Protein AF-M3A7Y8-F1 (afdb_monomer)

Solvent-accessible surface area (backbone atoms only — not comparable to full-atom values): 15394 Å² total; per-residue (Å²): 95,64,91,84,37,57,85,49,33,66,55,55,77,62,50,92,45,72,65,38,39,51,39,50,48,54,51,53,46,30,31,68,70,19,54,76,48,67,41,94,47,54,42,76,70,48,68,59,73,44,73,44,39,80,90,48,77,46,65,21,66,73,72,47,38,22,40,26,28,25,23,74,96,65,58,38,33,76,52,41,41,37,28,38,50,66,33,59,64,49,53,53,46,61,70,47,37,71,85,29,73,59,93,52,100,41,67,50,58,26,36,28,55,30,43,31,41,53,27,52,23,54,47,47,52,55,51,52,59,63,41,75,80,42,88,82,58,75,73,65,42,79,42,60,42,36,38,66,88,46,49,31,72,72,43,38,68,56,60,68,42,76,38,86,51,35,36,34,64,41,80,58,90,82,60,52,76,58,40,57,53,50,52,49,47,65,77,36,42,72,59,56,48,50,50,48,51,52,53,50,50,52,64,66,66,56,61,85,88,71,81,67,87,75,64,82,78,66,65,69,76,73,66,72,84,76,87,74,87,78,79,90,76,88,75,90,81,87,85,86,83,87,78,83,89,77,98,70,79,73,81,56,30,76,55,85,86,125

InterPro domains:
  IPR007577 Glycosyltransferase, DXD sugar-binding motif [PF04488] (2-50)
  IPR029044 Nucleotide-diphospho-sugar transferases [SSF53448] (15-100)
  IPR051706 Glycosyltransferase domain-containing protein [PTHR32385] (2-212)

Mean predicted aligned error: 12.29 Å

Radius of gyration: 24.45 Å; Cα contacts (8 Å, |Δi|>4): 327; chains: 1; bounding box: 61×46×68 Å

Nearest PDB structures (foldseek):
  4mix-assembly1_A  TM=7.103E-01  e=3.021E-04  Photorhabdus asymbiotica subsp. asymbiotica ATCC 43949
  7n95-assembly1_A  TM=6.526E-01  e=6.424E-02  Clostridioides difficile
  7ml7-assembly1_A  TM=4.996E-01  e=3.157E-02  Clostridioides difficile
  7so7-assembly2_B  TM=4.985E-01  e=2.775E-02  Clostridioides difficile
  4dmw-assembly1_A  TM=5.206E-01  e=4.361E-02  Clostridioides difficile

pLDDT: mean 80.29, std 22.68, range [26.89, 98.62]

Foldseek 3Di:
DCPPQVVCVVLLVPDPDPLLNVLLVVLVCCQAAFAKAAAPQKDFPDDQQCADDVQQVAGGNLRAQKEFAAAPPGFTADRIIGHDHNQPLSVQLSVCLVVLCDDDPQQVVSSLRRRGRVSSRVSVVVVVVVQVVDDDDRNNDYFYDAAAVRHRPLVYDAAQDDHPTIGGPRDPPRDDPSNVVVVVCVVCVVVVVVVVVVVVCVVVVPDPPDPDPDPPVPPVVPPPDPDDDDDDDDDDDDDDDDDDDDDDDDHGHGDPDD

Organism: Pseudocercospora fijiensis (strain CIRAD86) (NCBI:txid383855)

Structure (mmCIF, N/CA/C/O backbone):
data_AF-M3A7Y8-F1
#
_entry.id   AF-M3A7Y8-F1
#
loop_
_atom_site.group_PDB
_atom_site.id
_atom_site.type_symbol
_atom_site.label_atom_id
_atom_site.label_alt_id
_atom_site.label_comp_id
_atom_site.label_asym_id
_atom_site.label_entity_id
_atom_site.label_seq_id
_atom_site.pdbx_PDB_ins_code
_atom_site.Cartn_x
_atom_site.Cartn_y
_atom_site.Cartn_z
_atom_site.occupancy
_atom_site.B_iso_or_equiv
_atom_site.auth_seq_id
_atom_site.auth_comp_id
_atom_site.auth_asym_id
_atom_site.auth_atom_id
_atom_site.pdbx_PDB_model_num
ATOM 1 N N . MET A 1 1 ? -14.612 -5.641 -8.905 1.00 92.94 1 MET A N 1
ATOM 2 C CA . MET A 1 1 ? -14.059 -4.410 -9.515 1.00 92.94 1 MET A CA 1
ATOM 3 C C . MET A 1 1 ? -15.119 -3.651 -10.311 1.00 92.94 1 MET A C 1
ATOM 5 O O . MET A 1 1 ? -15.619 -2.675 -9.781 1.00 92.94 1 MET A O 1
ATOM 9 N N . LYS A 1 2 ? -15.548 -4.128 -11.493 1.00 95.25 2 LYS A N 1
ATOM 10 C CA . LYS A 1 2 ? -16.503 -3.436 -12.389 1.00 95.25 2 LYS A CA 1
ATOM 11 C C . LYS A 1 2 ? -17.762 -2.868 -11.708 1.00 95.25 2 LYS A C 1
ATOM 13 O O . LYS A 1 2 ? -18.090 -1.714 -11.939 1.00 95.25 2 LYS A O 1
ATOM 18 N N . SER A 1 3 ? -18.433 -3.646 -10.855 1.00 96.38 3 SER A N 1
ATOM 19 C CA . SER A 1 3 ? -19.702 -3.231 -10.228 1.00 96.38 3 SER A CA 1
ATOM 20 C C . SER A 1 3 ? -19.545 -2.298 -9.021 1.00 96.38 3 SER A C 1
ATOM 22 O O . SER A 1 3 ? -20.429 -1.495 -8.761 1.00 96.38 3 SER A O 1
ATOM 24 N N . HIS A 1 4 ? -18.440 -2.407 -8.274 1.00 96.31 4 HIS A N 1
ATOM 25 C CA . HIS A 1 4 ? -18.241 -1.663 -7.018 1.00 96.31 4 HIS A CA 1
ATOM 26 C C . HIS A 1 4 ? -17.288 -0.469 -7.157 1.00 96.31 4 HIS A C 1
ATOM 28 O O . HIS A 1 4 ? -17.337 0.443 -6.342 1.00 96.31 4 HIS A O 1
ATOM 34 N N . TYR A 1 5 ? -16.430 -0.474 -8.180 1.00 97.44 5 TYR A N 1
ATOM 35 C CA . TYR A 1 5 ? -15.425 0.558 -8.442 1.00 97.44 5 TYR A CA 1
ATOM 36 C C . TYR A 1 5 ? -15.345 0.861 -9.950 1.00 97.44 5 TYR A C 1
ATOM 38 O O . TYR A 1 5 ? -14.306 0.625 -10.575 1.00 97.44 5 TYR A O 1
ATOM 46 N N . PRO A 1 6 ? -16.443 1.331 -10.573 1.00 97.06 6 PRO A N 1
ATOM 47 C CA . PRO A 1 6 ? -16.513 1.529 -12.020 1.00 97.06 6 PRO A CA 1
ATOM 48 C C . PRO A 1 6 ? -15.496 2.553 -12.541 1.00 97.06 6 PRO A C 1
ATOM 50 O O . PRO A 1 6 ? -14.974 2.358 -13.630 1.00 97.06 6 PRO A O 1
ATOM 53 N N . GLU A 1 7 ? -15.150 3.579 -11.759 1.00 95.75 7 GLU A N 1
ATOM 54 C CA . GLU A 1 7 ? -14.137 4.579 -12.141 1.00 95.75 7 GLU A CA 1
ATOM 55 C C . GLU A 1 7 ? -12.705 4.018 -12.152 1.00 95.75 7 GLU A C 1
ATOM 57 O O . GLU A 1 7 ? -11.855 4.492 -12.893 1.00 95.75 7 GLU A O 1
ATOM 62 N N . ILE A 1 8 ? -12.434 2.971 -11.367 1.00 97.00 8 ILE A N 1
ATOM 63 C CA . ILE A 1 8 ? -11.109 2.332 -11.275 1.00 97.00 8 ILE A CA 1
ATOM 64 C C . ILE A 1 8 ? -10.992 1.181 -12.278 1.00 97.00 8 ILE A C 1
ATOM 66 O O . ILE A 1 8 ? -9.897 0.822 -12.704 1.00 97.00 8 ILE A O 1
ATOM 70 N N . TYR A 1 9 ? -12.119 0.580 -12.670 1.00 97.69 9 TYR A N 1
ATOM 71 C CA . TYR A 1 9 ? -12.144 -0.608 -13.519 1.00 97.69 9 TYR A CA 1
ATOM 72 C C . TYR A 1 9 ? -11.395 -0.452 -14.859 1.00 97.69 9 TYR A C 1
ATOM 74 O O . TYR A 1 9 ? -10.649 -1.377 -15.186 1.00 97.69 9 TYR A O 1
ATOM 82 N N . PRO A 1 10 ? -11.513 0.668 -15.607 1.00 97.25 10 PRO A N 1
ATOM 83 C CA . PRO A 1 10 ? -10.725 0.884 -16.817 1.00 97.25 10 PRO A CA 1
ATOM 84 C C . PRO A 1 10 ? -9.219 0.830 -16.553 1.00 97.25 10 PRO A C 1
ATOM 86 O O . PRO A 1 10 ? -8.516 0.140 -17.278 1.00 97.25 10 PRO A O 1
ATOM 89 N N . HIS A 1 11 ? -8.732 1.461 -15.486 1.00 96.56 11 HIS A N 1
ATOM 90 C CA . HIS A 1 11 ? -7.315 1.410 -15.107 1.00 96.56 11 HIS A CA 1
ATOM 91 C C . HIS A 1 11 ? -6.897 -0.016 -14.731 1.00 96.56 11 HIS A C 1
ATOM 93 O O . HIS A 1 11 ? -5.918 -0.553 -15.243 1.00 96.56 11 HIS A O 1
ATOM 99 N N . TYR A 1 12 ? -7.713 -0.688 -13.911 1.00 96.81 12 TYR A N 1
ATOM 100 C CA . TYR A 1 12 ? -7.443 -2.045 -13.440 1.00 96.81 12 TYR A CA 1
ATOM 101 C C . TYR A 1 12 ? -7.152 -3.040 -14.574 1.00 96.81 12 TYR A C 1
ATOM 103 O O . TYR A 1 12 ? -6.211 -3.829 -14.479 1.00 96.81 12 TYR A O 1
ATOM 111 N N . ILE A 1 13 ? -7.955 -3.021 -15.641 1.00 97.19 13 ILE A N 1
ATOM 112 C CA . ILE A 1 13 ? -7.791 -3.958 -16.761 1.00 97.19 13 ILE A CA 1
ATOM 113 C C . ILE A 1 13 ? -6.649 -3.571 -17.713 1.00 97.19 13 ILE A C 1
ATOM 115 O O . ILE A 1 13 ? -6.169 -4.446 -18.429 1.00 97.19 13 ILE A O 1
ATOM 119 N N . HIS A 1 14 ? -6.204 -2.309 -17.706 1.00 96.44 14 HIS A N 1
ATOM 120 C CA . HIS A 1 14 ? -5.158 -1.804 -18.603 1.00 96.44 14 HIS A CA 1
ATOM 121 C C . HIS A 1 14 ? -3.772 -1.684 -17.958 1.00 96.44 14 HIS A C 1
ATOM 123 O O . HIS A 1 14 ? -2.807 -1.488 -18.692 1.00 96.44 14 HIS A O 1
ATOM 129 N N . TYR A 1 15 ? -3.633 -1.849 -16.635 1.00 96.06 15 TYR A N 1
ATOM 130 C CA . TYR A 1 15 ? -2.311 -1.884 -15.996 1.00 96.06 15 TYR A CA 1
ATOM 131 C C . TYR A 1 15 ? -1.366 -2.867 -16.702 1.00 96.06 15 TYR A C 1
ATOM 133 O O . TYR A 1 15 ? -1.725 -4.020 -16.957 1.00 96.06 15 TYR A O 1
ATOM 141 N N . GLY A 1 16 ? -0.136 -2.441 -16.990 1.00 93.31 16 GLY A N 1
ATOM 142 C CA . GLY A 1 16 ? 0.833 -3.268 -17.714 1.00 93.31 16 GLY A CA 1
ATOM 143 C C . GLY A 1 16 ? 1.292 -4.493 -16.919 1.00 93.31 16 GLY A C 1
ATOM 144 O O . GLY A 1 16 ? 1.594 -5.538 -17.494 1.00 93.31 16 GLY A O 1
ATOM 145 N N . GLN A 1 17 ? 1.295 -4.402 -15.585 1.00 95.25 17 GLN A N 1
ATOM 146 C CA . GLN A 1 17 ? 1.904 -5.399 -14.708 1.00 95.25 17 GLN A CA 1
ATOM 147 C C . GLN A 1 17 ? 0.870 -6.128 -13.837 1.00 95.25 17 GLN A C 1
ATOM 149 O O . GLN A 1 17 ? -0.044 -5.533 -13.264 1.00 95.25 17 GLN A O 1
ATOM 154 N N . ASN A 1 18 ? 1.055 -7.442 -13.654 1.00 95.88 18 ASN A N 1
ATOM 155 C CA . ASN A 1 18 ? 0.214 -8.245 -12.753 1.00 95.88 18 ASN A CA 1
ATOM 156 C C . ASN A 1 18 ? 0.262 -7.739 -11.303 1.00 95.88 18 ASN A C 1
ATOM 158 O O . ASN A 1 18 ? -0.760 -7.752 -10.618 1.00 95.88 18 ASN A O 1
ATOM 162 N N . ILE A 1 19 ? 1.424 -7.261 -10.847 1.00 95.56 19 ILE A N 1
ATOM 163 C CA . ILE A 1 19 ? 1.581 -6.725 -9.492 1.00 95.56 19 ILE A CA 1
ATOM 164 C C . ILE A 1 19 ? 0.738 -5.461 -9.272 1.00 95.56 19 ILE A C 1
ATOM 166 O O . ILE A 1 19 ? 0.133 -5.320 -8.212 1.00 95.56 19 ILE A O 1
ATOM 170 N N . GLN A 1 20 ? 0.579 -4.606 -10.290 1.00 97.19 20 GLN A N 1
ATOM 171 C CA . GLN A 1 20 ? -0.286 -3.427 -10.196 1.00 97.19 20 GLN A CA 1
ATOM 172 C C . GLN A 1 20 ? -1.747 -3.836 -9.978 1.00 97.19 20 GLN A C 1
ATOM 174 O O . GLN A 1 20 ? -2.418 -3.336 -9.072 1.00 97.19 20 GLN A O 1
ATOM 179 N N . ARG A 1 21 ? -2.226 -4.832 -10.736 1.00 97.56 21 ARG A N 1
ATOM 180 C CA . ARG A 1 21 ? -3.554 -5.426 -10.518 1.00 97.56 21 ARG A CA 1
ATOM 181 C C . ARG A 1 21 ? -3.688 -6.042 -9.127 1.00 97.56 21 ARG A C 1
ATOM 183 O O . ARG A 1 21 ? -4.709 -5.837 -8.476 1.00 97.56 21 ARG A O 1
ATOM 190 N N . ALA A 1 22 ? -2.682 -6.770 -8.647 1.00 97.19 22 ALA A N 1
ATOM 191 C CA . ALA A 1 22 ? -2.712 -7.369 -7.312 1.00 97.19 22 ALA A CA 1
ATOM 192 C C . ALA A 1 22 ? -2.793 -6.305 -6.199 1.00 97.19 22 ALA A C 1
ATOM 194 O O . ALA A 1 22 ? -3.580 -6.459 -5.263 1.00 97.19 22 ALA A O 1
ATOM 195 N N . ASN A 1 23 ? -2.052 -5.200 -6.332 1.00 97.81 23 ASN A N 1
ATOM 196 C CA . ASN A 1 23 ? -2.113 -4.051 -5.425 1.00 97.81 23 ASN A CA 1
ATOM 197 C C . ASN A 1 23 ? -3.502 -3.395 -5.416 1.00 97.81 23 ASN A C 1
ATOM 199 O O . ASN A 1 23 ? -4.089 -3.158 -4.364 1.00 97.81 23 ASN A O 1
ATOM 203 N N . VAL A 1 24 ? -4.089 -3.140 -6.584 1.00 98.12 24 VAL A N 1
ATOM 204 C CA . VAL A 1 24 ? -5.427 -2.531 -6.639 1.00 98.12 24 VAL A CA 1
ATOM 205 C C . VAL A 1 24 ? -6.498 -3.478 -6.099 1.00 98.12 24 VAL A C 1
ATOM 207 O O . VAL A 1 24 ? -7.412 -3.046 -5.393 1.00 98.12 24 VAL A O 1
ATOM 210 N N . LEU A 1 25 ? -6.375 -4.779 -6.374 1.00 97.94 25 LEU A N 1
ATOM 211 C CA . LEU A 1 25 ? -7.314 -5.778 -5.881 1.00 97.94 25 LEU A CA 1
ATOM 212 C C . LEU A 1 25 ? -7.301 -5.864 -4.349 1.00 97.94 25 LEU A C 1
ATOM 214 O O . LEU A 1 25 ? -8.378 -5.837 -3.756 1.00 97.94 25 LEU A O 1
ATOM 218 N N . ARG A 1 26 ? -6.125 -5.899 -3.699 1.00 98.06 26 ARG A N 1
ATOM 219 C CA . ARG A 1 26 ? -6.047 -5.935 -2.223 1.00 98.06 26 ARG A CA 1
ATOM 220 C C . ARG A 1 26 ? -6.699 -4.705 -1.587 1.00 98.06 26 ARG A C 1
ATOM 222 O O . ARG A 1 26 ? -7.470 -4.852 -0.642 1.00 98.06 26 ARG A O 1
ATOM 229 N N . TYR A 1 27 ? -6.484 -3.509 -2.141 1.00 98.56 27 TYR A N 1
ATOM 230 C CA . TYR A 1 27 ? -7.099 -2.283 -1.619 1.00 98.56 27 TYR A CA 1
ATOM 231 C C . TYR A 1 27 ? -8.618 -2.296 -1.790 1.00 98.56 27 TYR A C 1
ATOM 233 O O . TYR A 1 27 ? -9.350 -1.956 -0.864 1.00 98.56 27 TYR A O 1
ATOM 241 N N . ALA A 1 28 ? -9.101 -2.725 -2.959 1.00 98.44 28 ALA A N 1
ATOM 242 C CA . ALA A 1 28 ? -10.525 -2.796 -3.259 1.00 98.44 28 ALA A CA 1
ATOM 243 C C . ALA A 1 28 ? -11.258 -3.836 -2.397 1.00 98.44 28 ALA A C 1
ATOM 245 O O . ALA A 1 28 ? -12.379 -3.572 -1.955 1.00 98.44 28 ALA A O 1
ATOM 246 N N . LEU A 1 29 ? -10.633 -4.994 -2.148 1.00 98.31 29 LEU A N 1
ATOM 247 C CA . LEU A 1 29 ? -11.175 -6.041 -1.280 1.00 98.31 29 LEU A CA 1
ATOM 248 C C . LEU A 1 29 ? -11.245 -5.571 0.173 1.00 98.31 29 LEU A C 1
ATOM 250 O O . LEU A 1 29 ? -12.317 -5.640 0.766 1.00 98.31 29 LEU A O 1
ATOM 254 N N . LEU A 1 30 ? -10.158 -5.013 0.713 1.00 98.56 30 LEU A N 1
ATOM 255 C CA . LEU A 1 30 ? -10.143 -4.474 2.076 1.00 98.56 30 LEU A CA 1
ATOM 256 C C . LEU A 1 30 ? -11.107 -3.301 2.251 1.00 98.56 30 LEU A C 1
ATOM 258 O O . LEU A 1 30 ? -11.770 -3.194 3.275 1.00 98.56 30 LEU A O 1
ATOM 262 N N . HIS A 1 31 ? -11.230 -2.421 1.257 1.00 98.62 31 HIS A N 1
ATOM 263 C CA . HIS A 1 31 ? -12.193 -1.328 1.335 1.00 98.62 31 HIS A CA 1
ATOM 264 C C . HIS A 1 31 ? -13.636 -1.843 1.323 1.00 98.62 31 HIS A C 1
ATOM 266 O O . HIS A 1 31 ? -14.481 -1.272 2.005 1.00 98.62 31 HIS A O 1
ATOM 272 N N . HIS A 1 32 ? -13.933 -2.899 0.560 1.00 98.31 32 HIS A N 1
ATOM 273 C CA . HIS A 1 32 ? -15.297 -3.413 0.440 1.00 98.31 32 HIS A CA 1
ATOM 274 C C . HIS A 1 32 ? -15.698 -4.309 1.617 1.00 98.31 32 HIS A C 1
ATOM 276 O O . HIS A 1 32 ? -16.767 -4.127 2.188 1.00 98.31 32 HIS A O 1
ATOM 282 N N . PHE A 1 33 ? -14.844 -5.263 1.983 1.00 98.31 33 PHE A N 1
ATOM 283 C CA . PHE A 1 33 ? -15.148 -6.291 2.981 1.00 98.31 33 PHE A CA 1
ATOM 284 C C . PHE A 1 33 ? -14.509 -6.019 4.349 1.00 98.31 33 PHE A C 1
ATOM 286 O O . PHE A 1 33 ? -14.968 -6.549 5.358 1.00 98.31 33 PHE A O 1
ATOM 293 N N . GLY A 1 34 ? -13.466 -5.189 4.408 1.00 98.19 34 GLY A N 1
ATOM 294 C CA . GLY A 1 34 ? -12.582 -5.117 5.568 1.00 98.19 34 GLY A CA 1
ATOM 295 C C . GLY A 1 34 ? -11.757 -6.392 5.740 1.00 98.19 34 GLY A C 1
ATOM 296 O O . GLY A 1 34 ? -11.555 -7.158 4.797 1.00 98.19 34 GLY A O 1
ATOM 297 N N . GLY A 1 35 ? -11.282 -6.616 6.961 1.00 97.69 35 GLY A N 1
ATOM 298 C CA . GLY A 1 35 ? -10.520 -7.799 7.341 1.00 97.69 35 GLY A CA 1
ATOM 299 C C . GLY A 1 35 ? -9.012 -7.584 7.258 1.00 97.69 35 GLY A C 1
ATOM 300 O O . GLY A 1 35 ? -8.508 -6.497 7.553 1.00 97.69 35 GLY A O 1
ATOM 301 N N . VAL A 1 36 ? -8.299 -8.652 6.905 1.00 97.62 36 VAL A N 1
ATOM 302 C CA . VAL A 1 36 ? -6.835 -8.710 6.898 1.00 97.62 36 VAL A CA 1
ATOM 303 C C . VAL A 1 36 ? -6.342 -9.180 5.536 1.00 97.62 36 VAL A C 1
ATOM 305 O O . VAL A 1 36 ? -6.834 -10.164 4.989 1.00 97.62 36 VAL A O 1
ATOM 308 N N . TYR A 1 37 ? -5.340 -8.484 5.017 1.00 98.00 37 TYR A N 1
ATOM 309 C CA . TYR A 1 37 ? -4.554 -8.871 3.858 1.00 98.00 37 TYR A CA 1
ATOM 310 C C . TYR A 1 37 ? -3.114 -9.152 4.284 1.00 98.00 37 TYR A C 1
ATOM 312 O O . TYR A 1 37 ? -2.532 -8.363 5.034 1.00 98.00 37 TYR A O 1
ATOM 320 N N . LEU A 1 38 ? -2.542 -10.233 3.754 1.00 95.94 38 LEU A N 1
ATOM 321 C CA . LEU A 1 38 ? -1.131 -10.583 3.877 1.00 95.94 38 LEU A CA 1
ATOM 322 C C . LEU A 1 38 ? -0.603 -11.015 2.502 1.00 95.94 38 LEU A C 1
ATOM 324 O O . LEU A 1 38 ? -1.274 -11.776 1.800 1.00 95.94 38 LEU A O 1
ATOM 328 N N . ASP A 1 39 ? 0.589 -10.552 2.129 1.00 95.50 39 ASP A N 1
ATOM 329 C CA . ASP A 1 39 ? 1.338 -11.124 1.009 1.00 95.50 39 ASP A CA 1
ATOM 330 C C . ASP A 1 39 ? 1.675 -12.601 1.294 1.00 95.50 39 ASP A C 1
ATOM 332 O O . ASP A 1 39 ? 1.775 -13.034 2.443 1.00 95.50 39 ASP A O 1
ATOM 336 N N . LEU A 1 40 ? 1.829 -13.399 0.232 1.00 94.69 40 LEU A N 1
ATOM 337 C CA . LEU A 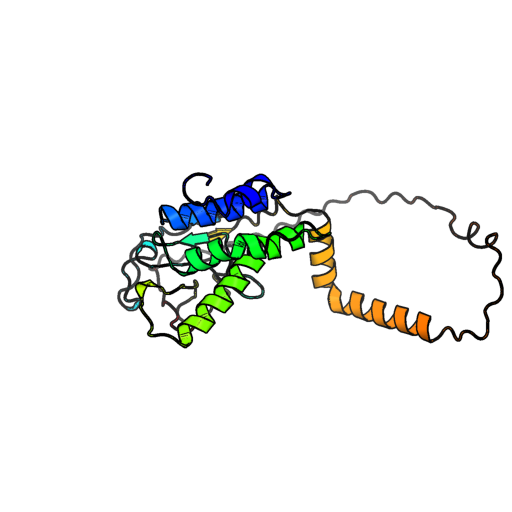1 40 ? 1.972 -14.861 0.328 1.00 94.69 40 LEU A CA 1
ATOM 338 C C . LEU A 1 40 ? 3.259 -15.320 1.025 1.00 94.69 40 LEU A C 1
ATOM 340 O O . LEU A 1 40 ? 3.368 -16.479 1.417 1.00 94.69 40 LEU A O 1
ATOM 344 N N . ASP A 1 41 ? 4.237 -14.433 1.155 1.00 94.19 41 ASP A N 1
ATOM 345 C CA . ASP A 1 41 ? 5.491 -14.671 1.854 1.00 94.19 41 ASP A CA 1
ATOM 346 C C . ASP A 1 41 ? 5.501 -14.076 3.270 1.00 94.19 41 ASP A C 1
ATOM 348 O O . ASP A 1 41 ? 6.550 -14.063 3.917 1.00 94.19 41 ASP A O 1
ATOM 352 N N . ILE A 1 42 ? 4.352 -13.615 3.776 1.00 95.25 42 ILE A N 1
ATOM 353 C CA . ILE A 1 42 ? 4.184 -13.233 5.176 1.00 95.25 42 ILE A CA 1
ATOM 354 C C . ILE A 1 42 ? 3.568 -14.387 5.957 1.00 95.25 42 ILE A C 1
ATOM 356 O O . ILE A 1 42 ? 2.475 -14.866 5.661 1.00 95.25 42 ILE A O 1
ATOM 360 N N . THR A 1 43 ? 4.245 -14.781 7.030 1.00 95.25 43 THR A N 1
ATOM 361 C CA . THR A 1 43 ? 3.748 -15.747 8.007 1.00 95.25 43 THR A CA 1
ATOM 362 C C . THR A 1 43 ? 3.449 -15.057 9.330 1.00 95.25 43 THR A C 1
ATOM 364 O O . THR A 1 43 ? 4.273 -14.320 9.871 1.00 95.25 43 THR A O 1
ATOM 367 N N . CYS A 1 44 ? 2.261 -15.298 9.882 1.00 94.94 44 CYS A N 1
ATOM 368 C CA . CYS A 1 44 ? 1.927 -14.875 11.239 1.00 94.94 44 CYS A CA 1
ATOM 369 C C . CYS A 1 44 ? 2.648 -15.776 12.243 1.00 94.94 44 CYS A C 1
ATOM 371 O O . CYS A 1 44 ? 2.432 -16.984 12.267 1.00 94.94 44 CYS A O 1
ATOM 373 N N . ARG A 1 45 ? 3.486 -15.178 13.091 1.00 94.25 45 ARG A N 1
ATOM 374 C CA . ARG A 1 45 ? 4.133 -15.871 14.219 1.00 94.25 45 ARG A CA 1
ATOM 375 C C . ARG A 1 45 ? 3.296 -15.811 15.490 1.00 94.25 45 ARG A C 1
ATOM 377 O O . ARG A 1 45 ? 3.531 -16.565 16.424 1.00 94.25 45 ARG A O 1
ATOM 384 N N . VAL A 1 46 ? 2.335 -14.895 15.508 1.00 91.12 46 VAL A N 1
ATOM 385 C CA . VAL A 1 46 ? 1.403 -14.657 16.601 1.00 91.12 46 VAL A CA 1
ATOM 386 C C . VAL A 1 46 ? 0.007 -14.511 16.005 1.00 91.12 46 VAL A C 1
ATOM 388 O O . VAL A 1 46 ? -0.150 -13.957 14.913 1.00 91.12 46 VAL A O 1
ATOM 391 N N . ALA A 1 47 ? -1.004 -15.013 16.710 1.00 93.25 47 ALA A N 1
ATOM 392 C CA . ALA A 1 47 ? -2.394 -14.854 16.306 1.00 93.25 47 ALA A CA 1
ATOM 393 C C . ALA A 1 47 ? -2.801 -13.369 16.368 1.00 93.25 47 ALA A C 1
ATOM 395 O O . ALA A 1 47 ? -2.540 -12.679 17.351 1.00 93.25 47 ALA A O 1
ATOM 396 N N . LEU A 1 48 ? -3.427 -12.848 15.309 1.00 93.31 48 LEU A N 1
ATOM 397 C CA . LEU A 1 48 ? -3.784 -11.421 15.219 1.00 93.31 48 LEU A CA 1
ATOM 398 C C . LEU A 1 48 ? -4.932 -11.029 16.167 1.00 93.31 48 LEU A C 1
ATOM 400 O O . LEU A 1 48 ? -5.106 -9.857 16.506 1.00 93.31 48 LEU A O 1
ATOM 404 N N . ASP A 1 49 ? -5.723 -12.011 16.578 1.00 93.38 49 ASP A N 1
ATOM 405 C CA . ASP A 1 49 ? -6.794 -11.928 17.565 1.00 93.38 49 ASP A CA 1
ATOM 406 C C . ASP A 1 49 ? -6.331 -12.320 18.979 1.00 93.38 49 ASP A C 1
ATOM 408 O O . ASP A 1 49 ? -7.153 -12.380 19.893 1.00 93.38 49 ASP A O 1
ATOM 412 N N . ALA A 1 50 ? -5.026 -12.535 19.187 1.00 91.00 50 ALA A N 1
ATOM 413 C CA . ALA A 1 50 ? -4.483 -12.707 20.524 1.00 91.00 50 ALA A CA 1
ATOM 414 C C . ALA A 1 50 ? -4.771 -11.457 21.382 1.00 91.00 50 ALA A C 1
ATOM 416 O O . ALA A 1 50 ? -4.663 -10.328 20.878 1.00 91.00 50 ALA A O 1
ATOM 417 N N . PRO A 1 51 ? -5.129 -11.635 22.669 1.00 89.12 51 PRO A N 1
ATOM 418 C CA . PRO A 1 51 ? -5.334 -10.520 23.578 1.00 89.12 51 PRO A CA 1
ATOM 419 C C . PRO A 1 51 ? -4.089 -9.639 23.665 1.00 89.12 51 PRO A C 1
ATOM 421 O O . PRO A 1 51 ? -2.990 -10.115 23.946 1.00 89.12 51 PRO A O 1
ATOM 424 N N . LEU A 1 52 ? -4.283 -8.344 23.448 1.00 84.88 52 LEU A N 1
ATOM 425 C CA . LEU A 1 52 ? -3.299 -7.329 23.781 1.00 84.88 52 LEU A CA 1
ATOM 426 C C . LEU A 1 52 ? -3.403 -6.979 25.265 1.00 84.88 52 LEU A C 1
ATOM 428 O O . LEU A 1 52 ? -4.416 -7.210 25.932 1.00 84.88 52 LEU A O 1
ATOM 432 N N . GLU A 1 53 ? -2.349 -6.368 25.783 1.00 81.25 53 GLU A N 1
ATOM 433 C CA . GLU A 1 53 ? -2.332 -5.877 27.152 1.00 81.25 53 GLU A CA 1
ATOM 434 C C . GLU A 1 53 ? -3.401 -4.813 27.378 1.00 81.25 53 GLU A C 1
ATOM 436 O O . GLU A 1 53 ? -3.679 -3.980 26.507 1.00 81.25 53 GLU A O 1
ATOM 441 N N . LYS A 1 54 ? -3.947 -4.779 28.597 1.00 75.56 54 LYS A N 1
ATOM 442 C CA . LYS A 1 54 ? -5.001 -3.828 28.987 1.00 75.56 54 LYS A CA 1
ATOM 443 C C . LYS A 1 54 ? -4.605 -2.368 28.744 1.00 75.56 54 LYS A C 1
ATOM 445 O O . LYS A 1 54 ? -5.459 -1.543 28.427 1.00 75.56 54 LYS A O 1
ATOM 450 N N . GLU A 1 55 ? -3.319 -2.058 28.851 1.00 76.50 55 GLU A N 1
ATOM 451 C CA . GLU A 1 55 ? -2.758 -0.714 28.694 1.00 76.50 55 GLU A CA 1
ATOM 452 C C . GLU A 1 55 ? -2.825 -0.182 27.254 1.00 76.50 55 GLU A C 1
ATOM 454 O O . GLU A 1 55 ? -2.765 1.029 27.040 1.00 76.50 55 GLU A O 1
ATOM 459 N N . THR A 1 56 ? -3.013 -1.057 26.259 1.00 73.56 56 THR A N 1
ATOM 460 C CA . THR A 1 56 ? -3.177 -0.650 24.853 1.00 73.56 56 THR A CA 1
ATOM 461 C C . THR A 1 56 ? -4.519 0.029 24.574 1.00 73.56 56 THR A C 1
ATOM 463 O O . THR A 1 56 ? -4.661 0.733 23.572 1.00 73.56 56 THR A O 1
ATOM 466 N N . GLY A 1 57 ? -5.521 -0.178 25.439 1.00 80.56 57 GLY A N 1
ATOM 467 C CA . GLY A 1 57 ? -6.882 0.325 25.249 1.00 80.56 57 GLY A CA 1
ATOM 468 C C . GLY A 1 57 ? -7.638 -0.312 24.075 1.00 80.56 57 GLY A C 1
ATOM 469 O O . GLY A 1 57 ? -8.700 0.190 23.702 1.00 80.56 57 GLY A O 1
ATOM 470 N N . VAL A 1 58 ? -7.106 -1.388 23.484 1.00 84.56 58 VAL A N 1
ATOM 471 C CA . VAL A 1 58 ? -7.717 -2.142 22.381 1.00 84.56 58 VAL A CA 1
ATOM 472 C C . VAL A 1 58 ? -7.572 -3.643 22.67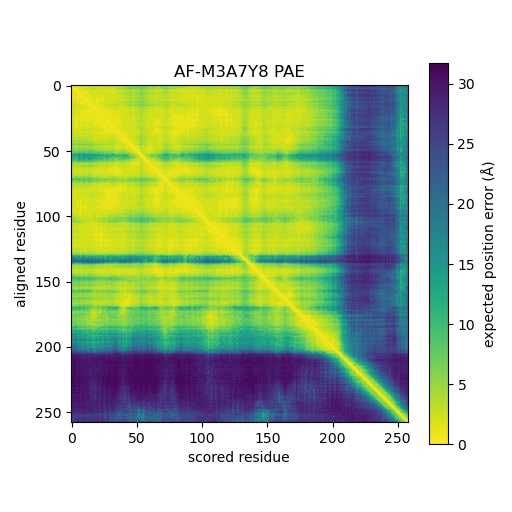6 1.00 84.56 58 VAL A C 1
ATOM 474 O O . VAL A 1 5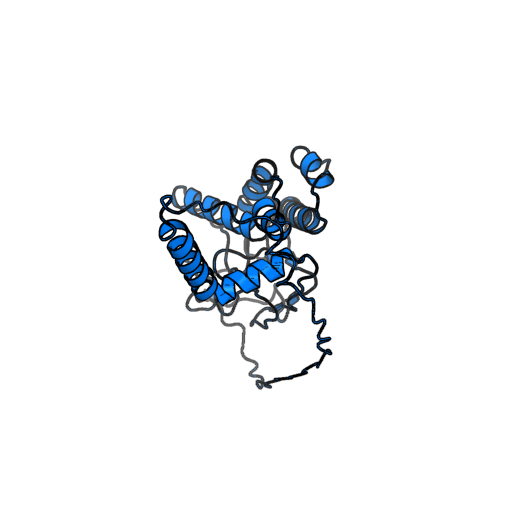8 ? -6.469 -4.069 22.984 1.00 84.56 58 VAL A O 1
ATOM 477 N N . PRO A 1 59 ? -8.633 -4.469 22.582 1.00 87.88 59 PRO A N 1
ATOM 478 C CA . PRO A 1 59 ? -8.558 -5.872 23.007 1.00 87.88 59 PRO A CA 1
ATOM 479 C C . PRO A 1 59 ? -7.591 -6.742 22.196 1.00 87.88 59 PRO A C 1
ATOM 481 O O . PRO A 1 59 ? -6.928 -7.600 22.762 1.00 87.88 59 PRO A O 1
ATOM 484 N N . THR A 1 60 ? -7.533 -6.551 20.877 1.00 92.38 60 THR A N 1
ATOM 485 C CA . THR A 1 60 ? -6.696 -7.327 19.944 1.00 92.38 60 THR A CA 1
ATOM 486 C C . THR A 1 60 ? -6.293 -6.440 18.761 1.00 92.38 60 THR A C 1
ATOM 488 O O . THR A 1 60 ? -6.913 -5.393 18.535 1.00 92.38 60 THR A O 1
ATOM 491 N N . LEU A 1 61 ? -5.326 -6.862 17.935 1.00 92.94 61 LEU A N 1
ATOM 492 C CA . LEU A 1 61 ? -4.990 -6.118 16.709 1.00 92.94 61 LEU A CA 1
ATOM 493 C C . LEU A 1 61 ? -6.190 -6.039 15.752 1.00 92.94 61 LEU A C 1
ATOM 495 O O . LEU A 1 61 ? -6.399 -5.008 15.115 1.00 92.94 61 LEU A O 1
ATOM 499 N N . THR A 1 62 ? -7.024 -7.082 15.706 1.00 94.62 62 THR A N 1
ATOM 500 C CA . THR A 1 62 ? -8.233 -7.138 14.865 1.00 94.62 62 THR A CA 1
ATOM 501 C C . THR A 1 62 ? -9.328 -6.141 15.237 1.00 94.62 62 THR A C 1
ATOM 503 O O . THR A 1 62 ? -10.198 -5.864 14.414 1.00 94.62 62 THR A O 1
ATOM 506 N N . HIS A 1 63 ? -9.267 -5.527 16.422 1.00 93.88 63 HIS A N 1
ATOM 507 C CA . HIS A 1 63 ? -10.203 -4.468 16.810 1.00 93.88 63 HIS A CA 1
ATOM 508 C C . HIS A 1 63 ? -9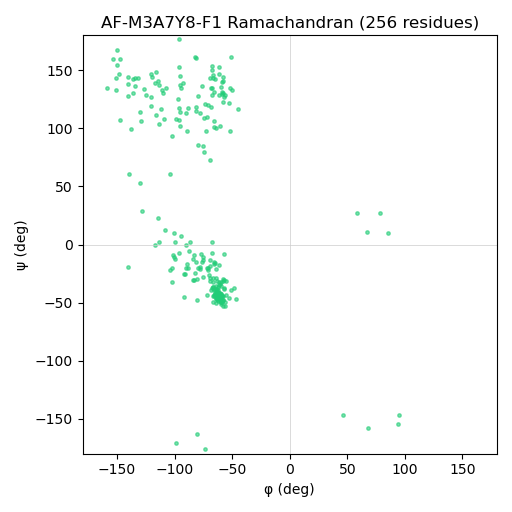.805 -3.076 16.300 1.00 93.88 63 HIS A C 1
ATOM 510 O O . HIS A 1 63 ? -10.632 -2.152 16.349 1.00 93.88 63 HIS A O 1
ATOM 516 N N . LEU A 1 64 ? -8.576 -2.908 15.800 1.00 95.06 64 LEU A N 1
ATOM 517 C CA . LEU A 1 64 ? -8.105 -1.636 15.262 1.00 95.06 64 LEU A CA 1
ATOM 518 C C . LEU A 1 64 ? -8.867 -1.252 13.983 1.00 95.06 64 LEU A C 1
ATOM 520 O O . LEU A 1 64 ? -9.246 -2.114 13.192 1.00 95.06 64 LEU A O 1
ATOM 524 N N . PRO A 1 65 ? -9.103 0.051 13.751 1.00 95.81 65 PRO A N 1
ATOM 525 C CA . PRO A 1 65 ? -9.766 0.509 12.534 1.00 95.81 65 PRO A CA 1
ATOM 526 C C . PRO A 1 65 ? -8.925 0.277 11.276 1.00 95.81 65 PRO A C 1
ATOM 528 O O . PRO A 1 65 ? -9.480 -0.039 10.224 1.00 95.81 65 PRO A O 1
ATOM 531 N N . PHE A 1 66 ? -7.607 0.439 11.394 1.00 97.56 66 PHE A N 1
ATOM 532 C CA . PHE A 1 66 ? -6.644 0.194 10.334 1.00 97.56 66 PHE A CA 1
ATOM 533 C C . PHE A 1 66 ? -5.253 -0.032 10.939 1.00 97.56 66 PHE A C 1
ATOM 535 O O . PHE A 1 66 ? -4.852 0.745 11.806 1.00 97.56 66 PHE A O 1
ATOM 542 N N . LEU A 1 67 ? -4.508 -1.040 10.485 1.00 97.06 67 LEU A N 1
ATOM 543 C CA . LEU A 1 67 ? -3.144 -1.332 10.941 1.00 97.06 67 LEU A CA 1
ATOM 544 C C . LEU A 1 67 ? -2.257 -1.766 9.771 1.00 97.06 67 LEU A C 1
ATOM 546 O O . LEU A 1 67 ? -2.675 -2.556 8.930 1.00 97.06 67 LEU A O 1
ATOM 550 N N . THR A 1 68 ? -1.022 -1.271 9.748 1.00 97.12 68 THR A N 1
ATOM 551 C CA . THR A 1 68 ? -0.023 -1.575 8.715 1.00 97.1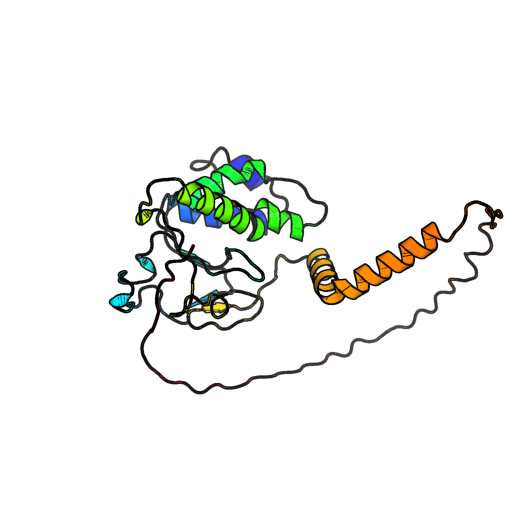2 68 THR A CA 1
ATOM 552 C C . THR A 1 68 ? 1.387 -1.491 9.322 1.00 97.12 68 THR A C 1
ATOM 554 O O . THR A 1 68 ? 1.564 -0.784 10.314 1.00 97.12 68 THR A O 1
ATOM 557 N N . PRO A 1 69 ? 2.418 -2.180 8.809 1.00 95.25 69 PRO A N 1
ATOM 558 C CA . PRO A 1 69 ? 3.785 -1.984 9.274 1.00 95.25 69 PRO A CA 1
ATOM 559 C C . PRO A 1 69 ? 4.420 -0.757 8.615 1.00 95.25 69 PRO A C 1
ATOM 561 O O . PRO A 1 69 ? 3.988 -0.302 7.551 1.00 95.25 69 PRO A O 1
ATOM 564 N N . ALA A 1 70 ? 5.484 -0.240 9.225 1.00 92.88 70 ALA A N 1
ATOM 565 C CA . ALA A 1 70 ? 6.332 0.751 8.578 1.00 92.88 70 ALA A CA 1
ATOM 566 C C . ALA A 1 70 ? 7.095 0.129 7.391 1.00 92.88 70 ALA A C 1
ATOM 568 O O . ALA A 1 70 ? 7.402 -1.068 7.376 1.00 92.88 70 ALA A O 1
ATOM 569 N N . ALA A 1 71 ? 7.397 0.950 6.388 1.00 90.31 71 ALA A N 1
ATOM 570 C CA . ALA A 1 71 ? 8.260 0.587 5.269 1.00 90.31 71 ALA A CA 1
ATOM 571 C C . ALA A 1 71 ? 9.696 1.064 5.508 1.00 90.31 71 ALA A C 1
ATOM 573 O O . ALA A 1 71 ? 9.928 2.074 6.170 1.00 90.31 71 ALA A O 1
ATOM 574 N N . TYR A 1 72 ? 10.654 0.355 4.911 1.00 83.69 72 TYR A N 1
ATOM 575 C CA . TYR A 1 72 ? 12.041 0.798 4.823 1.00 83.69 72 TYR A CA 1
ATOM 576 C C . TYR A 1 72 ? 12.292 1.499 3.474 1.00 83.69 72 TYR A C 1
ATOM 578 O O . TYR A 1 72 ? 11.856 0.973 2.448 1.00 83.69 72 TYR A O 1
ATOM 586 N N . PRO A 1 73 ? 13.019 2.632 3.433 1.00 81.50 73 PRO A N 1
ATOM 587 C CA . PRO A 1 73 ? 13.581 3.362 4.575 1.00 81.50 73 PRO A CA 1
ATOM 588 C C . PRO A 1 73 ? 12.576 4.285 5.287 1.00 81.50 73 PRO A C 1
ATOM 590 O O . PRO A 1 73 ? 12.859 4.737 6.392 1.00 81.50 73 PRO A O 1
ATOM 593 N N . ALA A 1 74 ? 11.426 4.584 4.676 1.00 85.19 74 ALA A N 1
ATOM 594 C CA . ALA A 1 74 ? 10.405 5.449 5.260 1.00 85.19 74 ALA A CA 1
ATOM 595 C C . ALA A 1 74 ? 9.001 5.132 4.721 1.00 85.19 74 ALA A C 1
ATOM 597 O O . ALA A 1 74 ? 8.846 4.590 3.626 1.00 85.19 74 ALA A O 1
ATOM 598 N N . GLY A 1 75 ? 7.977 5.546 5.472 1.00 90.81 75 GLY A N 1
ATOM 599 C CA . GLY A 1 75 ? 6.568 5.411 5.104 1.00 90.81 75 GLY A CA 1
ATOM 600 C C . GLY A 1 75 ? 5.917 4.151 5.669 1.00 90.81 75 GLY A C 1
ATOM 601 O O . GLY A 1 75 ? 6.338 3.612 6.691 1.00 90.81 75 GLY A O 1
ATOM 602 N N . VAL A 1 76 ? 4.872 3.683 4.991 1.00 94.81 76 VAL A N 1
ATOM 603 C CA . VAL A 1 76 ? 4.095 2.501 5.379 1.00 94.81 76 VAL A CA 1
ATOM 604 C C . VAL A 1 76 ? 4.152 1.434 4.296 1.00 94.81 76 VAL A C 1
ATOM 606 O O . VAL A 1 76 ? 4.195 1.728 3.102 1.00 94.81 76 VAL A O 1
ATOM 609 N N . ASN A 1 77 ? 4.172 0.180 4.726 1.00 93.25 77 ASN A N 1
ATOM 610 C CA . ASN A 1 77 ? 4.271 -0.984 3.859 1.00 93.25 77 ASN A CA 1
ATOM 611 C C . ASN A 1 77 ? 2.865 -1.540 3.565 1.00 93.25 77 ASN A C 1
ATOM 613 O O . ASN A 1 77 ? 2.001 -1.486 4.431 1.00 93.25 77 ASN A O 1
ATOM 617 N N . ASN A 1 78 ? 2.632 -2.065 2.359 1.00 95.56 78 ASN A N 1
ATOM 618 C CA . ASN A 1 78 ? 1.331 -2.560 1.888 1.00 95.56 78 ASN A CA 1
ATOM 619 C C . ASN A 1 78 ? 1.241 -4.101 1.772 1.00 95.56 78 ASN A C 1
ATOM 621 O O . ASN A 1 78 ? 0.315 -4.613 1.134 1.00 95.56 78 ASN A O 1
ATOM 625 N N . ALA A 1 79 ? 2.208 -4.825 2.332 1.00 95.00 79 ALA A N 1
ATOM 626 C CA . ALA A 1 79 ? 2.292 -6.282 2.330 1.00 95.00 79 ALA A CA 1
ATOM 627 C C . ALA A 1 79 ? 1.451 -6.904 3.457 1.00 95.00 79 ALA A C 1
ATOM 629 O O . ALA A 1 79 ? 0.876 -7.969 3.275 1.00 95.00 79 ALA A O 1
ATOM 630 N N . PHE A 1 80 ? 1.290 -6.205 4.585 1.00 96.75 80 PHE A N 1
ATOM 631 C CA . PHE A 1 80 ? 0.290 -6.512 5.612 1.00 96.75 80 PHE A CA 1
ATOM 632 C C . PHE A 1 80 ? -0.629 -5.310 5.795 1.00 96.75 80 PHE A C 1
ATOM 634 O O . PHE A 1 80 ? -0.147 -4.207 6.048 1.00 96.75 80 PHE A O 1
ATOM 641 N N . ILE A 1 81 ? -1.942 -5.518 5.697 1.00 98.19 81 ILE A N 1
ATOM 642 C CA . ILE A 1 81 ? -2.930 -4.475 5.976 1.00 98.19 81 ILE A CA 1
ATOM 643 C C . ILE A 1 81 ? -4.111 -5.093 6.715 1.00 98.19 81 ILE A C 1
ATOM 645 O O . ILE A 1 81 ? -4.735 -6.037 6.239 1.00 98.19 81 ILE A O 1
ATOM 649 N N . LEU A 1 82 ? -4.468 -4.498 7.843 1.00 98.00 82 LEU A N 1
ATOM 650 C CA . LEU A 1 82 ? -5.734 -4.723 8.521 1.00 98.00 82 LEU A CA 1
ATOM 651 C C . LEU A 1 82 ? -6.603 -3.485 8.341 1.00 98.00 82 LEU A C 1
ATOM 653 O O . LEU A 1 82 ? -6.116 -2.371 8.521 1.00 98.00 82 LEU A O 1
ATOM 657 N N . SER A 1 83 ? -7.878 -3.656 8.004 1.00 98.25 83 SER A N 1
ATOM 658 C CA . SER A 1 83 ? -8.798 -2.529 7.839 1.00 98.25 83 SER A CA 1
ATOM 659 C C . SER A 1 83 ? -10.229 -2.923 8.159 1.00 98.25 83 SER A C 1
ATOM 661 O O . SER A 1 83 ? -10.699 -3.990 7.774 1.00 98.25 83 SER A O 1
ATOM 663 N N . ARG A 1 84 ? -10.981 -2.011 8.771 1.00 97.44 84 ARG A N 1
ATOM 664 C CA . ARG A 1 84 ? -12.445 -2.044 8.704 1.00 97.44 84 ARG A CA 1
ATOM 665 C C . ARG A 1 84 ? -12.920 -1.742 7.276 1.00 97.44 84 ARG A C 1
ATOM 667 O O . ARG A 1 84 ? -12.211 -1.041 6.541 1.00 97.44 84 ARG A O 1
ATOM 674 N N . PRO A 1 85 ? -14.104 -2.238 6.876 1.00 98.00 85 PRO A N 1
ATOM 675 C CA . PRO A 1 85 ? -14.697 -1.857 5.600 1.00 98.00 85 PRO A CA 1
ATOM 676 C C . PRO A 1 85 ? -14.893 -0.337 5.550 1.00 98.00 85 PRO A C 1
ATOM 678 O O . PRO A 1 85 ? -15.191 0.301 6.561 1.00 98.00 85 PRO A O 1
ATOM 681 N N . HIS A 1 86 ? -14.702 0.241 4.366 1.00 97.38 86 HIS A N 1
ATOM 682 C CA . HIS A 1 86 ? -14.873 1.669 4.084 1.00 97.38 86 HIS A CA 1
ATOM 683 C C . HIS A 1 86 ? -14.001 2.611 4.925 1.00 97.38 86 HIS A C 1
ATOM 685 O O . HIS A 1 86 ? -14.363 3.768 5.147 1.00 97.38 86 HIS A O 1
ATOM 691 N N . HIS A 1 87 ? -12.836 2.145 5.389 1.00 97.69 87 HIS A N 1
ATOM 692 C CA . HIS A 1 87 ? -11.914 3.013 6.111 1.00 97.69 87 HIS A CA 1
ATOM 693 C C . HIS A 1 87 ? -11.504 4.217 5.229 1.00 97.69 87 HIS A C 1
ATOM 695 O O . HIS A 1 87 ? -11.045 4.002 4.101 1.00 97.69 87 HIS A O 1
ATOM 701 N N . PRO A 1 88 ? -11.592 5.474 5.720 1.00 96.62 88 PRO A N 1
ATOM 702 C CA . PRO A 1 88 ? -11.398 6.664 4.885 1.00 96.62 88 PRO A CA 1
ATOM 703 C C . PRO A 1 88 ? -10.045 6.739 4.173 1.00 96.62 88 PRO A C 1
ATOM 705 O O . PRO A 1 88 ? -9.958 7.285 3.078 1.00 96.62 88 PRO A O 1
ATOM 708 N N . PHE A 1 89 ? -8.992 6.162 4.759 1.00 97.31 89 PHE A N 1
ATOM 709 C CA . PHE A 1 89 ? -7.696 6.072 4.084 1.00 97.31 89 PHE A CA 1
ATOM 710 C C . PHE A 1 89 ? -7.767 5.214 2.812 1.00 97.31 89 PHE A C 1
ATOM 712 O O . PHE A 1 89 ? -7.245 5.628 1.784 1.00 97.31 89 PHE A O 1
ATOM 719 N N . LEU A 1 90 ? -8.454 4.065 2.837 1.00 98.25 90 LEU A N 1
ATOM 720 C CA . LEU A 1 90 ? -8.626 3.244 1.636 1.00 98.25 90 LEU A CA 1
ATOM 721 C C . LEU A 1 90 ? -9.544 3.918 0.615 1.00 98.25 90 LEU A C 1
ATOM 723 O O . LEU A 1 90 ? -9.344 3.748 -0.583 1.00 98.25 90 LEU A O 1
ATOM 727 N N . THR A 1 91 ? -10.518 4.711 1.068 1.00 97.50 91 THR A N 1
ATOM 728 C CA . THR A 1 91 ? -11.330 5.545 0.174 1.00 97.50 91 THR A CA 1
ATOM 729 C C . THR A 1 91 ? -10.462 6.569 -0.558 1.00 97.50 91 THR A C 1
ATOM 731 O O . THR A 1 91 ? -10.545 6.671 -1.781 1.00 97.50 91 THR A O 1
ATOM 734 N N . ASP A 1 92 ? -9.596 7.289 0.162 1.00 96.94 92 ASP A N 1
ATOM 735 C CA . ASP A 1 92 ? -8.647 8.234 -0.434 1.00 96.94 92 ASP A CA 1
ATOM 736 C C . ASP A 1 92 ? -7.661 7.512 -1.364 1.00 96.94 92 ASP A C 1
ATOM 738 O O . ASP A 1 92 ? -7.410 7.980 -2.473 1.00 96.94 92 ASP A O 1
ATOM 742 N N . LEU A 1 93 ? -7.148 6.350 -0.954 1.00 97.88 93 LEU A N 1
ATOM 743 C CA . LEU A 1 93 ? -6.243 5.520 -1.749 1.00 97.88 93 LEU A CA 1
ATOM 744 C C . LEU A 1 93 ? -6.877 5.121 -3.082 1.00 97.88 93 LEU A C 1
ATOM 746 O O . LEU A 1 93 ? -6.313 5.393 -4.137 1.00 97.88 93 LEU A O 1
ATOM 750 N N . LEU A 1 94 ? -8.077 4.546 -3.049 1.00 98.12 94 LEU A N 1
ATOM 751 C CA . LEU A 1 94 ? -8.787 4.113 -4.249 1.00 98.12 94 LEU A CA 1
ATOM 752 C C . LEU A 1 94 ? -9.171 5.293 -5.150 1.00 98.12 94 LEU A C 1
ATOM 754 O O . LEU A 1 94 ? -9.033 5.197 -6.367 1.00 98.12 94 LEU A O 1
ATOM 758 N N . ARG A 1 95 ? -9.580 6.431 -4.573 1.00 97.12 95 ARG A N 1
ATOM 759 C CA . ARG A 1 95 ? -9.888 7.657 -5.331 1.00 97.12 95 ARG A CA 1
ATOM 760 C C . ARG A 1 95 ? -8.666 8.228 -6.059 1.00 97.12 95 ARG A C 1
ATOM 762 O O . ARG A 1 95 ? -8.822 8.840 -7.108 1.00 97.12 95 ARG A O 1
ATOM 769 N N . ASN A 1 96 ? -7.464 8.055 -5.509 1.00 96.94 96 ASN A N 1
ATOM 770 C CA . ASN A 1 96 ? -6.226 8.566 -6.104 1.00 96.94 96 ASN A CA 1
ATOM 771 C C . ASN A 1 96 ? -5.586 7.608 -7.123 1.00 96.94 96 ASN A C 1
ATOM 773 O O . ASN A 1 96 ? -4.614 7.995 -7.762 1.00 96.94 96 ASN A O 1
ATOM 777 N N . LEU A 1 97 ? -6.099 6.386 -7.303 1.00 96.62 97 LEU A N 1
ATOM 778 C CA . LEU A 1 97 ? -5.529 5.436 -8.268 1.00 96.62 97 LEU A CA 1
ATOM 779 C C . LEU A 1 97 ? -5.534 5.968 -9.714 1.00 96.62 97 LEU A C 1
ATOM 781 O O . LEU A 1 97 ? -4.470 5.943 -10.331 1.00 96.62 97 LEU A O 1
ATOM 785 N N . PRO A 1 98 ? -6.652 6.504 -10.253 1.00 95.88 98 PRO A N 1
ATOM 786 C CA . PRO A 1 98 ? -6.683 7.020 -11.625 1.00 95.88 98 PRO A CA 1
ATOM 7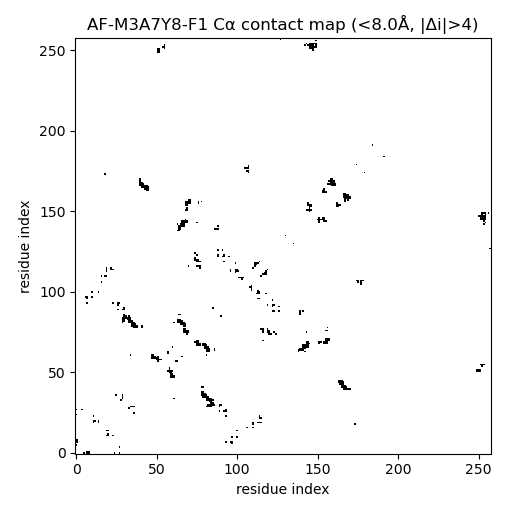87 C C . PRO A 1 98 ? -5.648 8.112 -11.908 1.00 95.88 98 PRO A C 1
ATOM 789 O O . PRO A 1 98 ? -5.055 8.142 -12.979 1.00 95.88 98 PRO A O 1
ATOM 792 N N . SER A 1 99 ? -5.389 9.002 -10.942 1.00 94.75 99 SER A N 1
ATOM 793 C CA . SER A 1 99 ? -4.434 10.106 -11.121 1.00 94.75 99 SER A CA 1
ATOM 794 C C . SER A 1 99 ? -2.971 9.665 -11.056 1.00 94.75 99 SER A C 1
ATOM 796 O O . SER A 1 99 ? -2.077 10.456 -11.360 1.00 94.75 99 SER A O 1
ATOM 798 N N . ARG A 1 100 ? -2.717 8.420 -10.638 1.00 93.44 100 ARG A N 1
ATOM 799 C CA . ARG A 1 100 ? -1.383 7.824 -10.528 1.00 93.44 100 ARG A CA 1
ATOM 800 C C . ARG A 1 100 ? -1.155 6.680 -11.506 1.00 93.44 100 ARG A C 1
ATOM 802 O O . ARG A 1 100 ? -0.067 6.122 -11.494 1.00 93.44 100 ARG A O 1
ATOM 809 N N . ASP A 1 101 ? -2.123 6.369 -12.363 1.00 93.94 101 ASP A N 1
ATOM 810 C CA . ASP A 1 101 ? -1.933 5.466 -13.497 1.00 93.94 101 ASP A CA 1
ATOM 811 C C . ASP A 1 101 ? -1.127 6.172 -14.598 1.00 93.94 101 ASP A C 1
ATOM 813 O O . ASP A 1 101 ? -1.667 6.748 -15.541 1.00 93.94 101 ASP A O 1
ATOM 817 N N . LEU A 1 102 ? 0.189 6.217 -14.394 1.00 92.06 102 LEU A N 1
ATOM 818 C CA . LEU A 1 102 ? 1.154 6.869 -15.270 1.00 92.06 102 LEU A CA 1
ATOM 819 C C . LEU A 1 102 ? 2.104 5.813 -15.829 1.00 92.06 102 LEU A C 1
ATOM 821 O O . LEU A 1 102 ? 2.577 4.954 -15.090 1.00 92.06 102 LEU A O 1
ATOM 825 N N . SER A 1 103 ? 2.437 5.910 -17.113 1.00 90.94 103 SER A N 1
ATOM 826 C CA . SER A 1 103 ? 3.444 5.043 -17.728 1.00 90.94 103 SER A CA 1
ATOM 827 C C . SER A 1 103 ? 4.848 5.539 -17.393 1.00 90.94 103 SER A C 1
ATOM 829 O O . SER A 1 103 ? 5.166 6.707 -17.632 1.00 90.94 103 SER A O 1
ATOM 831 N N . TRP A 1 104 ? 5.703 4.651 -16.882 1.00 91.62 104 TRP A N 1
ATOM 832 C CA . TRP A 1 104 ? 7.104 4.963 -16.602 1.00 91.62 104 TRP A CA 1
ATOM 833 C C . TRP A 1 104 ? 8.021 4.027 -17.397 1.00 91.62 104 TRP A C 1
ATOM 835 O O . TRP A 1 104 ? 7.700 2.859 -17.590 1.00 91.62 104 TRP A O 1
ATOM 845 N N . PRO A 1 105 ? 9.207 4.488 -17.834 1.00 90.75 105 PRO A N 1
ATOM 846 C CA . PRO A 1 105 ? 10.147 3.636 -18.568 1.00 90.75 105 PRO A CA 1
ATOM 847 C C . PRO A 1 105 ? 10.785 2.540 -17.698 1.00 90.75 105 PRO A C 1
ATOM 849 O O . PRO A 1 105 ? 11.422 1.632 -18.226 1.00 90.75 105 PRO A O 1
ATOM 852 N N . LEU A 1 106 ? 10.642 2.637 -16.373 1.00 94.12 106 LEU A N 1
ATOM 853 C CA . LEU A 1 106 ? 11.187 1.705 -15.389 1.00 94.12 106 LEU A CA 1
ATOM 854 C C . LEU A 1 106 ? 10.019 0.978 -14.695 1.00 94.12 106 LEU A C 1
ATOM 856 O O . LEU A 1 106 ? 9.362 1.598 -13.851 1.00 94.12 106 LEU A O 1
ATOM 860 N N . PRO A 1 107 ? 9.727 -0.294 -15.037 1.00 93.31 107 PRO A N 1
ATOM 861 C CA . PRO A 1 107 ? 8.612 -1.061 -14.471 1.00 93.31 107 PRO A CA 1
ATOM 862 C C . PRO A 1 107 ? 8.543 -1.077 -12.937 1.00 93.31 107 PRO A C 1
ATOM 864 O O . PRO A 1 107 ? 7.455 -0.965 -12.367 1.00 93.31 107 PRO A O 1
ATOM 867 N N . TYR A 1 108 ? 9.685 -1.164 -12.254 1.00 92.75 108 TYR A N 1
ATOM 868 C CA . TYR A 1 108 ? 9.795 -1.090 -10.801 1.00 92.75 108 TYR A CA 1
ATOM 869 C C . TYR A 1 108 ? 9.268 0.246 -10.274 1.00 92.75 108 TYR A C 1
ATOM 871 O O . TYR A 1 108 ? 8.434 0.274 -9.367 1.00 92.75 108 TYR A O 1
ATOM 879 N N . VAL A 1 109 ? 9.716 1.358 -10.866 1.00 93.12 109 VAL A N 1
ATOM 880 C CA . VAL A 1 109 ? 9.270 2.712 -10.498 1.00 93.12 109 VAL A CA 1
ATOM 881 C C . VAL A 1 109 ? 7.791 2.886 -10.814 1.00 93.12 109 VAL A C 1
ATOM 883 O O . VAL A 1 109 ? 7.050 3.414 -9.985 1.00 93.12 109 VAL A O 1
ATOM 886 N N . GLU A 1 110 ? 7.350 2.388 -11.970 1.00 95.06 110 GLU A N 1
ATOM 887 C CA . GLU A 1 110 ? 5.948 2.417 -12.374 1.00 95.06 110 GLU A CA 1
ATOM 888 C C . GLU A 1 110 ? 5.062 1.743 -11.328 1.00 95.06 110 GLU A C 1
ATOM 890 O O . GLU A 1 110 ? 4.110 2.347 -10.832 1.00 95.06 110 GLU A O 1
ATOM 895 N N . ASN A 1 111 ? 5.392 0.507 -10.941 1.00 94.94 111 ASN A N 1
ATOM 896 C CA . ASN A 1 111 ? 4.650 -0.213 -9.918 1.00 94.94 111 ASN A CA 1
ATOM 897 C C . ASN A 1 111 ? 4.682 0.558 -8.594 1.00 94.94 111 ASN A C 1
ATOM 899 O O . ASN A 1 111 ? 3.628 0.804 -8.003 1.00 94.94 111 ASN A O 1
ATOM 903 N N . MET A 1 112 ? 5.871 0.984 -8.155 1.00 93.38 112 MET A N 1
ATOM 904 C CA . MET A 1 112 ? 6.055 1.645 -6.867 1.00 93.38 112 MET A CA 1
ATOM 905 C C . MET A 1 112 ? 5.261 2.933 -6.719 1.00 93.38 112 MET A C 1
ATOM 907 O O . MET A 1 112 ? 4.662 3.140 -5.665 1.00 93.38 112 MET A O 1
ATOM 911 N N . LEU A 1 113 ? 5.230 3.774 -7.751 1.00 94.31 113 LEU A N 1
ATOM 912 C CA . LEU A 1 113 ? 4.592 5.088 -7.698 1.00 94.31 113 LEU A CA 1
ATOM 913 C C . LEU A 1 113 ? 3.119 5.082 -8.113 1.00 94.31 113 LEU A C 1
ATOM 915 O O . LEU A 1 113 ? 2.400 6.005 -7.721 1.00 94.31 113 LEU A O 1
ATOM 919 N N . SER A 1 114 ? 2.671 4.062 -8.853 1.00 95.44 114 SER A N 1
ATOM 920 C CA . SER A 1 114 ? 1.285 3.977 -9.334 1.00 95.44 114 SER A CA 1
ATOM 921 C C . SER A 1 114 ? 0.371 3.220 -8.373 1.00 95.44 114 SER A C 1
ATOM 923 O O . SER A 1 114 ? -0.734 3.670 -8.093 1.00 95.44 114 SER A O 1
ATOM 925 N N . THR A 1 115 ? 0.811 2.066 -7.853 1.00 96.56 115 THR A N 1
ATOM 926 C CA . THR A 1 115 ? -0.067 1.183 -7.051 1.00 96.56 115 THR A CA 1
ATOM 927 C C . THR A 1 115 ? 0.612 0.527 -5.843 1.00 96.56 115 THR A C 1
ATOM 929 O O . THR A 1 115 ? -0.081 0.077 -4.931 1.00 96.56 115 THR A O 1
ATOM 932 N N . GLY A 1 116 ? 1.944 0.460 -5.809 1.00 94.94 116 GLY A N 1
ATOM 933 C CA . GLY A 1 116 ? 2.724 -0.219 -4.774 1.00 94.94 116 GLY A CA 1
ATOM 934 C C . GLY A 1 116 ? 2.911 0.588 -3.486 1.00 94.94 116 GLY A C 1
ATOM 935 O O . GLY A 1 116 ? 2.205 1.563 -3.227 1.00 94.94 116 GLY A O 1
ATOM 936 N N . CYS A 1 117 ? 3.885 0.186 -2.662 1.00 93.00 117 CYS A N 1
ATOM 937 C CA . CYS A 1 117 ? 4.146 0.812 -1.363 1.00 93.00 117 CYS A CA 1
ATOM 938 C C . CYS A 1 117 ? 4.489 2.312 -1.447 1.00 93.00 117 CYS A C 1
ATOM 940 O O . CYS A 1 117 ? 4.093 3.059 -0.559 1.00 93.00 117 CYS A O 1
ATOM 942 N N . GLY A 1 118 ? 5.137 2.785 -2.519 1.00 94.56 118 GLY A N 1
ATOM 943 C CA . GLY A 1 118 ? 5.404 4.215 -2.721 1.00 94.56 118 GLY A CA 1
ATOM 944 C C . GLY A 1 118 ? 4.119 5.031 -2.893 1.00 94.56 118 GLY A C 1
ATOM 945 O O . GLY A 1 118 ? 3.923 6.043 -2.224 1.00 94.56 118 GLY A O 1
ATOM 946 N N . PHE A 1 119 ? 3.197 4.565 -3.738 1.00 96.38 119 PHE A N 1
ATOM 947 C CA . PHE A 1 119 ? 1.854 5.129 -3.880 1.00 96.38 119 PHE A CA 1
ATOM 948 C C . PHE A 1 119 ? 1.084 5.091 -2.555 1.00 96.38 119 PHE A C 1
ATOM 950 O O . PHE A 1 119 ? 0.559 6.113 -2.108 1.00 96.38 119 PHE A O 1
ATOM 957 N N . PHE A 1 120 ? 1.067 3.927 -1.906 1.00 97.44 120 PHE A N 1
ATOM 958 C CA . PHE A 1 120 ? 0.389 3.705 -0.632 1.00 97.44 120 PHE A CA 1
ATOM 959 C C . PHE A 1 120 ? 0.894 4.657 0.464 1.00 97.44 120 PHE A C 1
ATOM 961 O O . PHE A 1 120 ? 0.095 5.337 1.111 1.00 97.44 120 PHE A O 1
ATOM 968 N N . GLY A 1 121 ? 2.216 4.779 0.608 1.00 96.31 121 GLY A N 1
ATOM 969 C CA . GLY A 1 121 ? 2.874 5.704 1.527 1.00 96.31 121 GLY A CA 1
ATOM 970 C C . GLY A 1 121 ? 2.599 7.171 1.197 1.00 96.31 121 GLY A C 1
ATOM 971 O O . GLY A 1 121 ? 2.291 7.949 2.097 1.00 96.31 121 GLY A O 1
ATOM 972 N N . ASN A 1 122 ? 2.621 7.552 -0.083 1.00 95.88 122 ASN A N 1
ATOM 973 C CA . ASN A 1 122 ? 2.320 8.920 -0.512 1.00 95.88 122 ASN A CA 1
ATOM 974 C C . ASN A 1 122 ? 0.885 9.339 -0.160 1.00 95.88 122 ASN A C 1
ATOM 976 O O . ASN A 1 122 ? 0.665 10.443 0.346 1.00 95.88 122 ASN A O 1
ATOM 980 N N . VAL A 1 123 ? -0.102 8.469 -0.405 1.00 96.75 123 VAL A N 1
ATOM 981 C CA . VAL A 1 123 ? -1.491 8.761 -0.023 1.00 96.75 123 VAL A CA 1
ATOM 982 C C . VAL A 1 123 ? -1.645 8.769 1.496 1.00 96.75 123 VAL A C 1
ATOM 984 O O . VAL A 1 123 ? -2.343 9.637 2.020 1.00 96.75 123 VAL A O 1
ATOM 987 N N . TRP A 1 124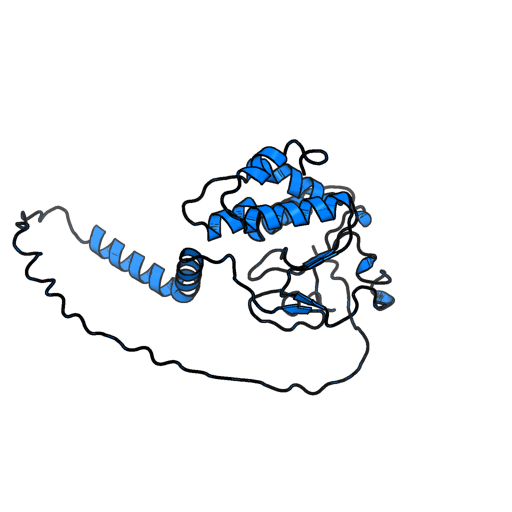 ? -0.971 7.859 2.207 1.00 96.50 124 TRP A N 1
ATOM 988 C CA . TRP A 1 124 ? -0.982 7.815 3.670 1.00 96.50 124 TRP A CA 1
ATOM 989 C C . TRP A 1 124 ? -0.463 9.118 4.281 1.00 96.50 124 TRP A C 1
ATOM 991 O O . TRP A 1 124 ? -1.148 9.701 5.120 1.00 96.50 124 TRP A O 1
ATOM 1001 N N . MET A 1 125 ? 0.671 9.633 3.798 1.00 94.44 125 MET A N 1
ATOM 1002 C CA . MET A 1 125 ? 1.215 10.919 4.244 1.00 94.44 125 MET A CA 1
ATOM 1003 C C . MET A 1 125 ? 0.198 12.049 4.065 1.00 94.44 125 MET A C 1
ATOM 1005 O O . MET A 1 125 ? -0.101 12.777 5.009 1.00 94.44 125 MET A O 1
ATOM 1009 N N . GLY A 1 126 ? -0.405 12.162 2.878 1.00 93.31 126 GLY A N 1
ATOM 1010 C CA . GLY A 1 126 ? -1.439 13.169 2.632 1.00 93.31 126 GLY A CA 1
ATOM 1011 C C . GLY A 1 126 ? -2.680 12.991 3.517 1.00 93.31 126 GLY A C 1
ATOM 1012 O O . GLY A 1 126 ? -3.280 13.976 3.945 1.00 93.31 126 GLY A O 1
ATOM 1013 N N . PHE A 1 127 ? -3.068 11.746 3.800 1.00 93.31 127 PHE A N 1
ATOM 1014 C CA . PHE A 1 127 ? -4.198 11.421 4.668 1.00 93.31 127 PHE A CA 1
ATOM 1015 C C . PHE A 1 127 ? -3.947 11.835 6.123 1.00 93.31 127 PHE A C 1
ATOM 1017 O O . PHE A 1 127 ? -4.832 12.424 6.746 1.00 93.31 127 PHE A O 1
ATOM 1024 N N . VAL A 1 128 ? -2.754 11.554 6.656 1.00 90.62 128 VAL A N 1
ATOM 1025 C CA . VAL A 1 128 ? -2.360 11.928 8.023 1.00 90.62 128 VAL A CA 1
ATOM 1026 C C . VAL A 1 128 ? -2.318 13.448 8.167 1.00 90.62 128 VAL A C 1
ATOM 1028 O O . VAL A 1 128 ? -3.004 13.980 9.040 1.00 90.62 128 VAL A O 1
ATOM 1031 N N . LEU A 1 129 ? -1.643 14.150 7.250 1.00 89.31 129 LEU A N 1
ATOM 1032 C CA . LEU A 1 129 ? -1.506 15.613 7.290 1.00 89.31 129 LEU A CA 1
ATOM 1033 C C . LEU A 1 129 ? -2.866 16.333 7.282 1.00 89.31 129 LEU A C 1
ATOM 1035 O O . LEU A 1 129 ? -3.141 17.155 8.152 1.00 89.31 129 LEU A O 1
ATOM 1039 N N . ARG A 1 130 ? -3.787 15.960 6.379 1.00 87.12 130 ARG A N 1
ATOM 1040 C CA . ARG A 1 130 ? -5.145 16.553 6.330 1.00 87.12 130 ARG A CA 1
ATOM 1041 C C . ARG A 1 130 ? -5.984 16.277 7.578 1.00 87.12 130 ARG A C 1
ATOM 1043 O O . ARG A 1 130 ? -7.005 16.928 7.813 1.00 87.12 130 ARG A O 1
ATOM 1050 N N . ARG A 1 131 ? -5.639 15.238 8.334 1.00 76.25 131 ARG A N 1
ATOM 1051 C CA . ARG A 1 131 ? -6.386 14.805 9.514 1.00 76.25 131 ARG A CA 1
ATOM 1052 C C . ARG A 1 131 ? -5.869 15.461 10.787 1.00 76.25 131 ARG A C 1
ATOM 1054 O O . ARG A 1 131 ? -6.651 15.615 11.721 1.00 76.25 131 ARG A O 1
ATOM 1061 N N . GLU A 1 132 ? -4.611 15.881 10.831 1.00 67.38 132 GLU A N 1
ATOM 1062 C CA . GLU A 1 132 ? -4.131 16.745 11.911 1.00 67.38 132 GLU A CA 1
ATOM 1063 C C . GLU A 1 132 ? -4.935 18.053 11.986 1.00 67.38 132 GLU A C 1
ATOM 1065 O O . GLU A 1 132 ? -5.216 18.539 13.079 1.00 67.38 132 GLU A O 1
ATOM 1070 N N . GLU A 1 133 ? -5.430 18.535 10.843 1.00 65.94 133 GLU A N 1
ATOM 1071 C CA . GLU A 1 133 ? -6.241 19.752 10.720 1.00 65.94 133 GLU A CA 1
ATOM 1072 C C . GLU A 1 133 ? -7.721 19.586 11.138 1.00 65.94 133 GLU A C 1
ATOM 1074 O O . GLU A 1 133 ? -8.397 20.571 11.439 1.00 65.94 133 GLU A O 1
ATOM 1079 N N . LYS A 1 134 ? -8.273 18.360 11.160 1.00 66.62 134 LYS A N 1
ATOM 1080 C CA . LYS A 1 134 ? -9.715 18.094 11.383 1.00 66.62 134 LYS A CA 1
ATOM 1081 C C . LYS A 1 134 ? -9.964 17.296 12.670 1.00 66.62 134 LYS A C 1
ATOM 1083 O O . LYS A 1 134 ? -9.174 16.440 13.052 1.00 66.62 134 LYS A O 1
ATOM 1088 N N . LYS A 1 135 ? -11.111 17.519 13.340 1.00 60.47 135 LYS A N 1
ATOM 1089 C CA . LYS A 1 135 ? -11.503 16.821 14.593 1.00 60.47 135 LYS A CA 1
ATOM 1090 C C . LYS A 1 135 ? -11.254 15.295 14.510 1.00 60.47 135 LYS A C 1
ATOM 1092 O O . LYS A 1 135 ? -11.875 14.593 13.710 1.00 60.47 135 LYS A O 1
ATOM 1097 N N . LYS A 1 136 ? -10.351 14.785 15.361 1.00 69.88 136 LYS A N 1
ATOM 1098 C CA . LYS A 1 136 ? -9.800 13.413 15.335 1.00 69.88 136 LYS A CA 1
ATOM 1099 C C . LYS A 1 136 ? -10.824 12.353 15.801 1.00 69.88 136 LYS A C 1
ATOM 1101 O O . LYS A 1 136 ? -10.939 12.088 16.994 1.00 69.88 136 LYS A O 1
ATOM 1106 N N . LYS A 1 137 ? -11.524 11.670 14.881 1.00 83.25 137 LYS A N 1
ATOM 1107 C CA . LYS A 1 137 ? -12.324 10.460 15.205 1.00 83.25 137 LYS A CA 1
ATOM 1108 C C . LYS A 1 137 ? -11.438 9.214 15.285 1.00 83.25 137 LYS A C 1
ATOM 1110 O O . LYS A 1 137 ? -10.910 8.807 14.254 1.00 83.25 137 LYS A O 1
ATOM 1115 N N . LYS A 1 138 ? -11.291 8.578 16.455 1.00 85.25 138 LYS A N 1
ATOM 1116 C CA . LYS A 1 138 ? -10.422 7.388 16.647 1.00 85.25 138 LYS A CA 1
ATOM 1117 C C . LYS A 1 138 ? -10.629 6.294 15.585 1.00 85.25 138 LYS A C 1
ATOM 1119 O O . LYS A 1 138 ? -9.653 5.743 15.097 1.00 85.25 138 LYS A O 1
ATOM 1124 N N . GLU A 1 139 ? -11.869 6.077 15.158 1.00 88.38 139 GLU A N 1
ATOM 1125 C CA . GLU A 1 139 ? -12.283 5.083 14.150 1.00 88.38 139 GLU A CA 1
ATOM 1126 C C . GLU A 1 139 ? -11.675 5.270 12.756 1.00 88.38 139 GLU A C 1
ATOM 1128 O O . GLU A 1 139 ? -11.679 4.341 11.963 1.00 88.38 139 GLU A O 1
ATOM 1133 N N . ASN A 1 140 ? -11.142 6.452 12.452 1.00 91.19 140 ASN A N 1
ATOM 1134 C CA . ASN A 1 140 ? -10.540 6.729 11.147 1.00 91.19 140 ASN A CA 1
ATOM 1135 C C . ASN A 1 140 ? -9.006 6.618 11.179 1.00 91.19 140 ASN A C 1
ATOM 1137 O O . ASN A 1 140 ? -8.349 7.069 10.239 1.00 91.19 140 ASN A O 1
ATOM 1141 N N . ARG A 1 141 ? -8.406 6.252 12.319 1.00 91.75 141 ARG A N 1
ATOM 1142 C CA . ARG A 1 141 ? -6.952 6.337 12.517 1.00 91.75 141 ARG A CA 1
ATOM 1143 C C . ARG A 1 141 ? -6.243 5.199 11.780 1.00 91.75 141 ARG A C 1
ATOM 1145 O O . ARG A 1 141 ? -6.651 4.053 11.889 1.00 91.75 141 ARG A O 1
ATOM 1152 N N . VAL A 1 142 ? -5.140 5.524 11.110 1.00 94.62 142 VAL A N 1
ATOM 1153 C CA . VAL A 1 142 ? -4.178 4.536 10.607 1.00 94.62 142 VAL A CA 1
ATOM 1154 C C . VAL A 1 142 ? -3.157 4.271 11.704 1.00 94.62 142 VAL A C 1
ATOM 1156 O O . VAL A 1 142 ? -2.472 5.199 12.132 1.00 94.62 142 VAL A O 1
ATOM 1159 N N . TYR A 1 143 ? -3.087 3.034 12.185 1.00 94.31 143 TYR A N 1
ATOM 1160 C CA . TYR A 1 143 ? -2.063 2.602 13.128 1.00 94.31 143 TYR A CA 1
ATOM 1161 C C . TYR A 1 143 ? -0.880 2.008 12.367 1.00 94.31 143 TYR A C 1
ATOM 1163 O O . TYR A 1 143 ? -1.065 1.268 11.398 1.00 94.31 143 TYR A O 1
ATOM 1171 N N . VAL A 1 144 ? 0.328 2.329 12.826 1.00 95.00 144 VAL A N 1
ATOM 1172 C CA . VAL A 1 144 ? 1.570 1.740 12.326 1.00 95.00 144 VAL A CA 1
ATOM 1173 C C . VAL A 1 144 ? 2.157 0.857 13.420 1.00 95.00 144 VAL A C 1
ATOM 1175 O O . VAL A 1 144 ? 2.185 1.266 14.581 1.00 95.00 144 VAL A O 1
ATOM 1178 N N . LEU A 1 145 ? 2.569 -0.364 13.072 1.00 92.00 145 LEU A N 1
ATOM 1179 C CA . LEU A 1 145 ? 3.189 -1.277 14.034 1.00 92.00 145 LEU A CA 1
ATOM 1180 C C . LEU A 1 145 ? 4.482 -0.684 14.595 1.00 92.00 145 LEU A C 1
ATOM 1182 O O . LEU A 1 145 ? 5.371 -0.289 13.842 1.00 92.00 145 LEU A O 1
ATOM 1186 N N . ALA A 1 146 ? 4.568 -0.673 15.920 1.00 89.75 146 ALA A N 1
ATOM 1187 C CA . ALA A 1 146 ? 5.707 -0.202 16.685 1.00 89.75 146 ALA A CA 1
ATOM 1188 C C . ALA A 1 146 ? 5.838 -1.025 17.973 1.00 89.75 146 ALA A C 1
ATOM 1190 O O . ALA A 1 146 ? 4.873 -1.653 18.422 1.00 89.75 146 ALA A O 1
ATOM 1191 N N . ASP A 1 147 ? 7.031 -1.011 18.556 1.00 85.69 147 ASP A N 1
ATOM 1192 C CA . ASP A 1 147 ? 7.274 -1.521 19.898 1.00 85.69 147 ASP A CA 1
ATOM 1193 C C . ASP A 1 147 ? 6.704 -0.578 20.980 1.00 85.69 147 ASP A C 1
ATOM 1195 O O . ASP A 1 147 ? 6.039 0.424 20.696 1.00 85.69 147 ASP A O 1
ATOM 1199 N N . ARG A 1 148 ? 6.954 -0.911 22.251 1.00 77.69 148 ARG A N 1
ATOM 1200 C CA . ARG A 1 148 ? 6.440 -0.161 23.405 1.00 77.69 148 ARG A CA 1
ATOM 1201 C C . ARG A 1 148 ? 6.968 1.266 23.518 1.00 77.69 148 ARG A C 1
ATOM 1203 O O . ARG A 1 148 ? 6.251 2.124 24.039 1.00 77.69 148 ARG A O 1
ATOM 1210 N N . ASP A 1 149 ? 8.175 1.500 23.024 1.00 84.00 149 ASP A N 1
ATOM 1211 C CA . ASP A 1 149 ? 8.852 2.795 23.060 1.00 84.00 149 ASP A CA 1
ATOM 1212 C C . ASP A 1 149 ? 8.524 3.629 21.809 1.00 84.00 149 ASP A C 1
ATOM 1214 O O . ASP A 1 149 ? 8.950 4.775 21.674 1.00 84.00 149 ASP A O 1
ATOM 1218 N N . GLY A 1 150 ? 7.711 3.076 20.902 1.00 82.56 150 GLY A N 1
ATOM 1219 C CA . GLY A 1 150 ? 7.329 3.693 19.638 1.00 82.56 150 GLY A CA 1
ATOM 1220 C C . GLY A 1 150 ? 8.329 3.452 18.508 1.00 82.56 150 GLY A C 1
ATOM 1221 O O . GLY A 1 150 ? 8.177 4.033 17.431 1.00 82.56 150 GLY A O 1
ATOM 1222 N N . GLY A 1 151 ? 9.311 2.574 18.714 1.00 87.69 151 GLY A N 1
ATOM 1223 C CA . GLY A 1 151 ? 10.249 2.119 17.701 1.00 87.69 151 GLY A CA 1
ATOM 1224 C C . GLY A 1 151 ? 9.555 1.269 16.639 1.00 87.69 151 GLY A C 1
ATOM 1225 O O . GLY A 1 151 ? 8.999 0.205 16.905 1.00 87.69 151 GLY A O 1
ATOM 1226 N N . MET A 1 152 ? 9.579 1.735 15.392 1.00 90.19 152 MET A N 1
ATOM 1227 C CA . MET A 1 152 ? 8.973 1.017 14.261 1.00 90.19 152 MET A CA 1
ATOM 1228 C C . MET A 1 152 ? 9.936 0.023 13.602 1.00 90.19 152 MET A C 1
ATOM 1230 O O . MET A 1 152 ? 9.498 -0.893 12.909 1.00 90.19 152 MET A O 1
ATOM 1234 N N . GLU A 1 153 ? 11.246 0.187 13.802 1.00 88.56 153 GLU A N 1
ATOM 1235 C CA . GLU A 1 153 ? 12.274 -0.520 13.032 1.00 88.56 153 GLU A CA 1
ATOM 1236 C C . GLU A 1 153 ? 12.180 -2.046 13.157 1.00 88.56 153 GLU A C 1
ATOM 1238 O O . GLU A 1 153 ? 12.222 -2.743 12.142 1.00 88.56 153 GLU A O 1
ATOM 1243 N N . GLY A 1 154 ? 11.970 -2.563 14.372 1.00 88.12 154 GLY A N 1
ATOM 1244 C CA . GLY A 1 154 ? 11.825 -4.001 14.633 1.00 88.12 154 GLY A CA 1
ATOM 1245 C C . GLY A 1 154 ? 10.556 -4.634 14.045 1.00 88.12 154 GLY A C 1
ATOM 1246 O O . GLY A 1 154 ? 10.397 -5.855 14.085 1.00 88.12 154 GLY A O 1
ATOM 1247 N N . HIS A 1 155 ? 9.655 -3.816 13.495 1.00 90.50 155 HIS A N 1
ATOM 1248 C CA . HIS A 1 155 ? 8.392 -4.228 12.883 1.00 90.50 155 HIS A CA 1
ATOM 1249 C C . HIS A 1 155 ? 8.307 -3.907 11.384 1.00 90.50 155 HIS A C 1
ATOM 1251 O O . HIS A 1 155 ? 7.299 -4.225 10.750 1.00 90.50 155 HIS A O 1
ATOM 1257 N N . MET A 1 156 ? 9.343 -3.296 10.801 1.00 92.19 156 MET A N 1
ATOM 1258 C CA . MET A 1 156 ? 9.387 -3.015 9.367 1.00 92.19 156 MET A CA 1
ATOM 1259 C C . MET A 1 156 ? 9.488 -4.309 8.558 1.00 92.19 156 MET A C 1
ATOM 1261 O O . MET A 1 156 ? 10.325 -5.168 8.833 1.00 92.19 156 MET A O 1
ATOM 1265 N N . LEU A 1 157 ? 8.687 -4.413 7.497 1.00 88.81 157 LEU A N 1
ATOM 1266 C CA . LEU A 1 157 ? 8.798 -5.509 6.535 1.00 88.81 157 LEU A CA 1
ATOM 1267 C C . LEU A 1 157 ? 9.771 -5.109 5.420 1.00 88.81 157 LEU A C 1
ATOM 1269 O O . LEU A 1 157 ? 9.504 -4.175 4.657 1.00 88.81 157 LEU A O 1
ATOM 1273 N N . ARG A 1 158 ? 10.917 -5.799 5.354 1.00 85.19 158 ARG A N 1
ATOM 1274 C CA . ARG A 1 158 ? 11.987 -5.576 4.367 1.00 85.19 158 ARG A CA 1
ATOM 1275 C C . ARG A 1 158 ? 12.750 -6.868 4.092 1.00 85.19 158 ARG A C 1
ATOM 1277 O O . ARG A 1 158 ? 13.145 -7.537 5.040 1.00 85.19 158 ARG A O 1
ATOM 1284 N N . GLY A 1 159 ? 12.986 -7.191 2.817 1.00 86.38 159 GLY A N 1
ATOM 1285 C CA . GLY A 1 159 ? 13.752 -8.384 2.421 1.00 86.38 159 GLY A CA 1
ATOM 1286 C C . GLY A 1 159 ? 13.325 -9.640 3.187 1.00 86.38 159 GLY A C 1
ATOM 1287 O O . GLY A 1 159 ? 12.165 -9.766 3.560 1.00 86.38 159 GLY A O 1
ATOM 1288 N N . ARG A 1 160 ? 14.247 -10.556 3.474 1.00 90.88 160 ARG A N 1
ATOM 1289 C CA . ARG A 1 160 ? 13.968 -11.630 4.432 1.00 90.88 160 ARG A CA 1
ATOM 1290 C C . ARG A 1 160 ? 14.168 -11.098 5.851 1.00 90.88 160 ARG A C 1
ATOM 1292 O O . ARG A 1 160 ? 15.278 -10.704 6.196 1.00 90.88 160 ARG A O 1
ATOM 1299 N N . VAL A 1 161 ? 13.118 -11.089 6.667 1.00 92.12 161 VAL A N 1
ATOM 1300 C CA . VAL A 1 161 ? 13.193 -10.615 8.058 1.00 92.12 161 VAL A CA 1
ATOM 1301 C C . VAL A 1 161 ? 12.212 -11.365 8.946 1.00 92.12 161 VAL A C 1
ATOM 1303 O O . VAL A 1 161 ? 11.120 -11.736 8.523 1.00 92.12 161 VAL A O 1
ATOM 1306 N N . VAL A 1 162 ? 12.598 -11.574 10.200 1.00 92.94 162 VAL A N 1
ATOM 1307 C CA . VAL A 1 162 ? 11.737 -12.151 11.228 1.00 92.94 162 VAL A CA 1
ATOM 1308 C C . VAL A 1 162 ? 11.516 -11.097 12.307 1.00 92.94 162 VAL A C 1
ATOM 1310 O O . VAL A 1 162 ? 12.434 -10.723 13.028 1.00 92.94 162 VAL A O 1
ATOM 1313 N N . THR A 1 163 ? 10.285 -10.610 12.405 1.00 90.31 163 THR A N 1
ATOM 1314 C CA . THR A 1 163 ? 9.832 -9.697 13.463 1.00 90.31 163 THR A CA 1
ATOM 1315 C C . THR A 1 163 ? 9.158 -10.496 14.583 1.00 90.31 163 THR A C 1
ATOM 1317 O O . THR A 1 163 ? 8.959 -11.712 14.473 1.00 90.31 163 THR A O 1
ATOM 1320 N N . LYS A 1 164 ? 8.748 -9.823 15.665 1.00 87.19 164 LYS A N 1
ATOM 1321 C CA . LYS A 1 164 ? 7.966 -10.466 16.737 1.00 87.19 164 LYS A CA 1
ATOM 1322 C C . LYS A 1 164 ? 6.619 -11.020 16.247 1.00 87.19 164 LYS A C 1
ATOM 1324 O O . LYS A 1 164 ? 6.183 -12.051 16.738 1.00 87.19 164 LYS A O 1
ATOM 1329 N N . ILE A 1 165 ? 5.973 -10.352 15.287 1.00 90.56 165 ILE A N 1
ATOM 1330 C CA . ILE A 1 165 ? 4.597 -10.671 14.854 1.00 90.56 165 ILE A CA 1
ATOM 1331 C C . ILE A 1 165 ? 4.590 -11.457 13.534 1.00 90.56 165 ILE A C 1
ATOM 1333 O O . ILE A 1 165 ? 3.742 -12.326 13.330 1.00 90.56 165 ILE A O 1
ATOM 1337 N N . PHE A 1 166 ? 5.559 -11.195 12.656 1.00 94.81 166 PHE A N 1
ATOM 1338 C CA . PHE A 1 166 ? 5.613 -11.743 11.301 1.00 94.81 166 PHE A CA 1
ATOM 1339 C C . PHE A 1 166 ? 6.977 -12.331 10.949 1.00 94.81 166 PHE A C 1
ATOM 1341 O O . PHE A 1 166 ? 8.004 -11.748 11.294 1.00 94.81 166 PHE A O 1
ATOM 1348 N N . GLY A 1 167 ? 6.985 -13.425 10.192 1.00 95.06 167 GLY A N 1
ATOM 1349 C CA . GLY A 1 167 ? 8.094 -13.782 9.310 1.00 95.06 167 GLY A CA 1
ATOM 1350 C C . GLY A 1 167 ? 7.810 -13.262 7.901 1.00 95.06 167 GLY A C 1
ATOM 1351 O O . GLY A 1 167 ? 6.695 -13.406 7.416 1.00 95.06 167 GLY A O 1
ATOM 1352 N N . HIS A 1 168 ? 8.795 -12.651 7.251 1.00 94.00 168 HIS A N 1
ATOM 1353 C CA . HIS A 1 168 ? 8.699 -12.154 5.879 1.00 94.00 168 HIS A CA 1
ATOM 1354 C C . HIS A 1 168 ? 9.755 -12.856 5.026 1.00 94.00 168 HIS A C 1
ATOM 1356 O O . HIS A 1 168 ? 10.953 -12.782 5.314 1.00 94.00 168 HIS A O 1
ATOM 1362 N N . GLY A 1 169 ? 9.301 -13.584 4.007 1.00 90.62 169 GLY A N 1
ATOM 1363 C CA . GLY A 1 169 ? 10.138 -14.421 3.150 1.00 90.62 169 GLY A CA 1
ATOM 1364 C C . GLY A 1 169 ? 11.029 -13.627 2.197 1.00 90.62 169 GLY A C 1
ATOM 1365 O O . GLY A 1 169 ? 12.050 -14.159 1.749 1.00 90.62 169 GLY A O 1
ATOM 1366 N N . GLY A 1 170 ? 10.686 -12.361 1.937 1.00 86.38 170 GLY A N 1
ATOM 1367 C CA . GLY A 1 170 ? 11.442 -11.465 1.065 1.00 86.38 170 GLY A CA 1
ATOM 1368 C C . GLY A 1 170 ? 11.193 -11.726 -0.415 1.00 86.38 170 GLY A C 1
ATOM 1369 O O . GLY A 1 170 ? 12.074 -11.476 -1.243 1.00 86.38 170 GLY A O 1
ATOM 1370 N N . ALA A 1 171 ? 10.019 -12.260 -0.754 1.00 82.00 171 ALA A N 1
ATOM 1371 C CA . ALA A 1 171 ? 9.642 -12.532 -2.124 1.00 82.00 171 ALA A CA 1
ATOM 1372 C C . ALA A 1 171 ? 9.686 -11.240 -2.942 1.00 82.00 171 ALA A C 1
ATOM 1374 O O . ALA A 1 171 ? 9.156 -10.193 -2.585 1.00 82.00 171 ALA A O 1
ATOM 1375 N N . SER A 1 172 ? 10.360 -11.348 -4.074 1.00 84.06 172 SER A N 1
ATOM 1376 C CA . SER A 1 172 ? 10.688 -10.242 -4.967 1.00 84.06 172 SER A CA 1
ATOM 1377 C C . SER A 1 172 ? 10.256 -10.579 -6.395 1.00 84.06 172 SER A C 1
ATOM 1379 O O . SER A 1 172 ? 10.868 -10.152 -7.362 1.00 84.06 172 SER A O 1
ATOM 1381 N N . SER A 1 173 ? 9.210 -11.401 -6.538 1.00 83.38 173 SER A N 1
ATOM 1382 C CA . SER A 1 173 ? 8.809 -12.032 -7.806 1.00 83.38 173 SER A CA 1
ATOM 1383 C C . SER A 1 173 ? 8.345 -11.054 -8.886 1.00 83.38 173 SER A C 1
ATOM 1385 O O . SER A 1 173 ? 8.256 -11.429 -10.051 1.00 83.38 173 SER A O 1
ATOM 1387 N N . TRP A 1 174 ? 8.041 -9.812 -8.511 1.00 85.69 174 TRP A N 1
ATOM 1388 C CA . TRP A 1 174 ? 7.678 -8.738 -9.432 1.00 85.69 174 TRP A CA 1
ATOM 1389 C C . TRP A 1 174 ? 8.862 -7.835 -9.807 1.00 85.69 174 TRP A C 1
ATOM 1391 O O . TRP A 1 174 ? 8.701 -6.980 -10.675 1.00 85.69 174 TRP A O 1
ATOM 1401 N N . HIS A 1 175 ? 10.030 -7.993 -9.173 1.00 87.19 175 HIS A N 1
ATOM 1402 C CA . HIS A 1 175 ? 11.229 -7.242 -9.535 1.00 87.19 175 HIS A CA 1
ATOM 1403 C C . HIS A 1 175 ? 11.722 -7.667 -10.921 1.00 87.19 175 HIS A C 1
ATOM 1405 O O . HIS A 1 175 ? 11.887 -8.854 -11.206 1.00 87.19 175 HIS A O 1
ATOM 1411 N N . GLY A 1 176 ? 11.942 -6.675 -11.782 1.00 87.69 176 GLY A N 1
ATOM 1412 C CA . GLY A 1 176 ? 12.617 -6.836 -13.064 1.00 87.69 176 GLY A CA 1
ATOM 1413 C C . GLY A 1 176 ? 14.089 -6.430 -12.989 1.00 87.69 176 GLY A C 1
ATOM 1414 O O . GLY A 1 176 ? 14.621 -6.134 -11.921 1.00 87.69 176 GLY A O 1
ATOM 1415 N N . TRP A 1 177 ? 14.731 -6.355 -14.155 1.00 87.88 177 TRP A N 1
ATOM 1416 C CA . TRP A 1 177 ? 16.129 -5.926 -14.303 1.00 87.88 177 TRP A CA 1
ATOM 1417 C C . TRP A 1 177 ? 16.399 -4.523 -13.734 1.00 87.88 177 TRP A C 1
ATOM 1419 O O . TRP A 1 177 ? 17.502 -4.218 -13.286 1.00 87.88 177 TRP A O 1
ATOM 1429 N N . ASP A 1 178 ? 15.398 -3.648 -13.774 1.00 89.50 178 ASP A N 1
ATOM 1430 C CA . ASP A 1 178 ? 15.502 -2.260 -13.345 1.00 89.50 178 ASP A CA 1
ATOM 1431 C C . ASP A 1 178 ? 15.521 -2.128 -11.820 1.00 89.50 178 ASP A C 1
ATOM 1433 O O . ASP A 1 178 ? 16.152 -1.212 -11.293 1.00 89.50 178 ASP A O 1
ATOM 1437 N N . ALA A 1 179 ? 14.908 -3.077 -11.108 1.00 86.88 179 ALA A N 1
ATOM 1438 C CA . ALA A 1 179 ? 15.020 -3.185 -9.659 1.00 86.88 179 ALA A CA 1
ATOM 1439 C C . ALA A 1 179 ? 16.479 -3.414 -9.237 1.00 86.88 179 ALA A C 1
ATOM 1441 O O . ALA A 1 179 ? 16.981 -2.715 -8.358 1.00 86.88 179 ALA A O 1
ATOM 1442 N N . ASP A 1 180 ? 17.182 -4.331 -9.909 1.00 87.31 180 ASP A N 1
ATOM 1443 C CA . ASP A 1 180 ? 18.591 -4.628 -9.626 1.00 87.31 180 ASP A CA 1
ATOM 1444 C C . ASP A 1 180 ? 19.481 -3.405 -9.882 1.00 87.31 180 ASP A C 1
ATOM 1446 O O . ASP A 1 180 ? 20.345 -3.075 -9.066 1.00 87.31 180 ASP A O 1
ATOM 1450 N N . VAL A 1 181 ? 19.230 -2.681 -10.979 1.00 88.00 181 VAL A N 1
ATOM 1451 C CA . VAL A 1 181 ? 19.931 -1.426 -11.295 1.00 88.00 181 VAL A CA 1
ATOM 1452 C C . VAL A 1 181 ? 19.683 -0.372 -10.216 1.00 88.00 181 VAL A C 1
ATOM 1454 O O . VAL A 1 181 ? 20.631 0.265 -9.758 1.00 88.00 181 VAL A O 1
ATOM 1457 N N . LEU A 1 182 ? 18.437 -0.192 -9.771 1.00 86.94 182 LEU A N 1
ATOM 1458 C CA . LEU A 1 182 ? 18.098 0.773 -8.722 1.00 86.94 182 LEU A CA 1
ATOM 1459 C C . LEU A 1 182 ? 18.736 0.414 -7.378 1.00 86.94 182 LEU A C 1
ATOM 1461 O O . LEU A 1 182 ? 19.277 1.294 -6.708 1.00 86.94 182 LEU A O 1
ATOM 1465 N N . VAL A 1 183 ? 18.725 -0.865 -6.995 1.00 85.81 183 VAL A N 1
ATOM 1466 C CA . VAL A 1 183 ? 19.393 -1.343 -5.776 1.00 85.81 183 VAL A CA 1
ATOM 1467 C C . VAL A 1 183 ? 20.902 -1.121 -5.872 1.00 85.81 183 VAL A C 1
ATOM 1469 O O . VAL A 1 183 ? 21.505 -0.628 -4.918 1.00 85.81 183 VAL A O 1
ATOM 1472 N N . PHE A 1 184 ? 21.515 -1.420 -7.019 1.00 87.50 184 PHE A N 1
ATOM 1473 C CA . PHE A 1 184 ? 22.935 -1.166 -7.255 1.00 87.50 184 PHE A CA 1
ATOM 1474 C C . PHE A 1 184 ? 23.271 0.324 -7.119 1.00 87.50 184 PHE A C 1
ATOM 1476 O O . PHE A 1 184 ? 24.157 0.689 -6.345 1.00 87.50 184 PHE A O 1
ATOM 1483 N N . VAL A 1 185 ? 22.528 1.197 -7.806 1.00 87.25 185 VAL A N 1
ATOM 1484 C CA . VAL A 1 185 ? 22.721 2.652 -7.721 1.00 87.25 185 VAL A CA 1
ATOM 1485 C C . VAL A 1 185 ? 22.536 3.141 -6.286 1.00 87.25 185 VAL A C 1
ATOM 1487 O O . VAL A 1 185 ? 23.355 3.921 -5.809 1.00 87.25 185 VAL A O 1
ATOM 1490 N N . GLY A 1 186 ? 21.521 2.651 -5.570 1.00 83.00 186 GLY A N 1
ATOM 1491 C CA . GLY A 1 186 ? 21.280 3.000 -4.169 1.00 83.00 186 GLY A CA 1
ATOM 1492 C C . GLY A 1 186 ? 22.435 2.602 -3.245 1.00 83.00 186 GLY A C 1
ATOM 1493 O O . GLY A 1 186 ? 22.871 3.408 -2.427 1.00 83.00 186 GLY A O 1
ATOM 1494 N N . ARG A 1 187 ? 22.991 1.393 -3.405 1.00 87.06 187 ARG A N 1
ATOM 1495 C CA . ARG A 1 187 ? 24.139 0.911 -2.609 1.00 87.06 187 ARG A CA 1
ATOM 1496 C C . ARG A 1 187 ? 25.439 1.647 -2.925 1.00 87.06 187 ARG A C 1
ATOM 1498 O O . ARG A 1 187 ? 26.297 1.770 -2.056 1.00 87.06 187 ARG A O 1
ATOM 1505 N N . HIS A 1 188 ? 25.584 2.134 -4.154 1.00 87.69 188 HIS A N 1
ATOM 1506 C CA . HIS A 1 188 ? 26.809 2.759 -4.648 1.00 87.69 188 HIS A CA 1
ATOM 1507 C C . HIS A 1 188 ? 26.641 4.249 -4.957 1.00 87.69 188 HIS A C 1
ATOM 1509 O O . HIS A 1 188 ? 27.431 4.800 -5.723 1.00 87.69 188 HIS A O 1
ATOM 1515 N N . TYR A 1 189 ? 25.653 4.925 -4.360 1.00 88.38 189 TYR A N 1
ATOM 1516 C CA . TYR A 1 189 ? 25.279 6.284 -4.762 1.00 88.38 189 TYR A CA 1
ATOM 1517 C C . TYR A 1 189 ? 26.446 7.274 -4.676 1.00 88.38 189 TYR A C 1
ATOM 1519 O O . TYR A 1 189 ? 26.614 8.082 -5.582 1.00 88.38 189 TYR A O 1
ATOM 1527 N N . HIS A 1 190 ? 27.309 7.169 -3.657 1.00 88.44 190 HIS A N 1
ATOM 1528 C CA . HIS A 1 190 ? 28.526 7.981 -3.552 1.00 88.44 190 HIS A CA 1
ATOM 1529 C C . HIS A 1 190 ? 29.484 7.768 -4.731 1.00 88.44 190 HIS A C 1
ATOM 1531 O O . HIS A 1 190 ? 30.024 8.732 -5.269 1.00 88.44 190 HIS A O 1
ATOM 1537 N N . GLY A 1 191 ? 29.682 6.515 -5.148 1.00 85.69 191 GLY A N 1
ATOM 1538 C CA . GLY A 1 191 ? 30.562 6.163 -6.262 1.00 85.69 191 GLY A CA 1
ATOM 1539 C C . GLY A 1 191 ? 29.976 6.566 -7.613 1.00 85.69 191 GLY A C 1
ATOM 1540 O O . GLY A 1 191 ? 30.674 7.156 -8.432 1.00 85.69 191 GLY A O 1
ATOM 1541 N N . VAL A 1 192 ? 28.680 6.318 -7.824 1.00 86.31 192 VAL A N 1
ATOM 1542 C CA . VAL A 1 192 ? 27.958 6.729 -9.040 1.00 86.31 192 VAL A CA 1
ATOM 1543 C C . VAL A 1 192 ? 27.936 8.252 -9.162 1.00 86.31 192 VAL A C 1
ATOM 1545 O O . VAL A 1 192 ? 28.232 8.787 -10.229 1.00 86.31 192 VAL A O 1
ATOM 1548 N N . PHE A 1 193 ? 27.653 8.959 -8.066 1.00 87.44 193 PHE A N 1
ATOM 1549 C CA . PHE A 1 193 ? 27.679 10.419 -8.025 1.00 87.44 193 PHE A CA 1
ATOM 1550 C C . PHE A 1 193 ? 29.086 10.964 -8.289 1.00 87.44 193 PHE A C 1
ATOM 1552 O O . PHE A 1 193 ? 29.252 11.840 -9.134 1.00 87.44 193 PHE A O 1
ATOM 1559 N N . GLY A 1 194 ? 30.111 10.405 -7.636 1.00 87.75 194 GLY A N 1
ATOM 1560 C CA . GLY A 1 194 ? 31.506 10.782 -7.862 1.00 87.75 194 GLY A CA 1
ATOM 1561 C C . GLY A 1 194 ? 31.945 10.578 -9.314 1.00 87.75 194 GLY A C 1
ATOM 1562 O O . GLY A 1 194 ? 32.528 11.480 -9.910 1.00 87.75 194 GLY A O 1
ATOM 1563 N N . MET A 1 195 ? 31.594 9.441 -9.921 1.00 87.94 195 MET A N 1
ATOM 1564 C CA . MET A 1 195 ? 31.848 9.177 -11.340 1.00 87.94 195 MET A CA 1
ATOM 1565 C C . MET A 1 195 ? 31.121 10.185 -12.239 1.00 87.94 195 MET A C 1
ATOM 1567 O O . MET A 1 195 ? 31.718 10.697 -13.181 1.00 87.94 195 MET A O 1
ATOM 1571 N N . GLY A 1 196 ? 29.871 10.528 -11.918 1.00 87.75 196 GLY A N 1
ATOM 1572 C CA . GLY A 1 196 ? 29.112 11.559 -12.625 1.00 87.75 196 GLY A CA 1
ATOM 1573 C C . GLY A 1 196 ? 29.791 12.930 -12.585 1.00 87.75 196 GLY A C 1
ATOM 1574 O O . GLY A 1 196 ? 29.912 13.581 -13.621 1.00 87.75 196 GLY A O 1
ATOM 1575 N N . VAL A 1 197 ? 30.301 13.341 -11.419 1.00 88.31 197 VAL A N 1
ATOM 1576 C CA . VAL A 1 197 ? 31.055 14.597 -11.255 1.00 88.31 197 VAL A CA 1
ATOM 1577 C C . VAL A 1 197 ? 32.361 14.570 -12.051 1.00 88.31 197 VAL A C 1
ATOM 1579 O O . VAL A 1 197 ? 32.672 15.548 -12.726 1.00 88.31 197 VAL A O 1
ATOM 1582 N N . VAL A 1 198 ? 33.102 13.458 -12.033 1.00 88.69 198 VAL A N 1
ATOM 1583 C CA . VAL A 1 198 ? 34.334 13.302 -12.828 1.00 88.69 198 VAL A CA 1
ATOM 1584 C C . VAL A 1 198 ? 34.031 13.379 -14.325 1.00 88.69 198 VAL A C 1
ATOM 1586 O O . VAL A 1 198 ? 34.685 14.136 -15.037 1.00 88.69 198 VAL A O 1
ATOM 1589 N N . CYS A 1 199 ? 33.016 12.659 -14.810 1.00 89.44 199 CYS A N 1
ATOM 1590 C CA . CYS A 1 199 ? 32.599 12.712 -16.211 1.00 89.44 199 CYS A CA 1
ATOM 1591 C C . CYS A 1 199 ? 32.154 14.122 -16.621 1.00 89.44 199 CYS A C 1
ATOM 1593 O O . CYS A 1 199 ? 32.564 14.603 -17.673 1.00 89.44 199 CYS A O 1
ATOM 1595 N N . ALA A 1 200 ? 31.368 14.811 -15.788 1.00 86.94 200 ALA A N 1
ATOM 1596 C CA . ALA A 1 200 ? 30.969 16.194 -16.038 1.00 86.94 200 ALA A CA 1
ATOM 1597 C C . ALA A 1 200 ? 32.182 17.141 -16.061 1.00 86.94 200 ALA A C 1
ATOM 1599 O O . ALA A 1 200 ? 32.273 17.994 -16.938 1.00 86.94 200 ALA A O 1
ATOM 1600 N N . GLY A 1 201 ? 33.146 16.952 -15.156 1.00 86.56 201 GLY A N 1
ATOM 1601 C CA . GLY A 1 201 ? 34.400 17.704 -15.134 1.00 86.56 201 GLY A CA 1
ATOM 1602 C C . GLY A 1 201 ? 35.254 17.489 -16.386 1.00 86.56 201 GLY A C 1
ATOM 1603 O O . GLY A 1 201 ? 35.804 18.452 -16.909 1.00 86.56 201 GLY A O 1
ATOM 1604 N N . VAL A 1 202 ? 35.315 16.263 -16.918 1.00 85.56 202 VAL A N 1
ATOM 1605 C CA . VAL A 1 202 ? 35.987 15.966 -18.197 1.00 85.56 202 VAL A CA 1
ATOM 1606 C C . VAL A 1 202 ? 35.265 16.642 -19.367 1.00 85.56 202 VAL A C 1
ATOM 1608 O O . VAL A 1 202 ? 35.917 17.268 -20.194 1.00 85.56 202 VAL A O 1
ATOM 1611 N N . LEU A 1 203 ? 33.929 16.585 -19.411 1.00 82.50 203 L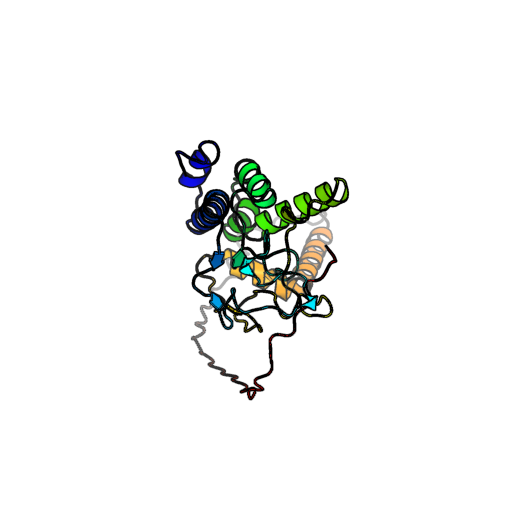EU A N 1
ATOM 1612 C CA . LEU A 1 203 ? 33.129 17.206 -20.476 1.00 82.50 203 LEU A CA 1
ATOM 1613 C C . LEU A 1 203 ? 33.189 18.743 -20.463 1.00 82.50 203 LEU A C 1
ATOM 1615 O O . LEU A 1 203 ? 33.107 19.363 -21.517 1.00 82.50 203 LEU A O 1
ATOM 1619 N N . VAL A 1 204 ? 33.326 19.360 -19.286 1.00 80.25 204 VAL A N 1
ATOM 1620 C CA . VAL A 1 204 ? 33.477 20.820 -19.136 1.00 80.25 204 VAL A CA 1
ATOM 1621 C C . VAL A 1 204 ? 34.936 21.259 -19.319 1.00 80.25 204 VAL A C 1
ATOM 1623 O O . VAL A 1 204 ? 35.189 22.363 -19.794 1.00 80.25 204 VAL A O 1
ATOM 1626 N N . GLY A 1 205 ? 35.898 20.399 -18.972 1.00 64.25 205 GLY A N 1
ATOM 1627 C CA . GLY A 1 205 ? 37.333 20.621 -19.169 1.00 64.25 205 GLY A CA 1
ATOM 1628 C C . GLY A 1 205 ? 37.808 20.442 -20.616 1.00 64.25 205 GLY A C 1
ATOM 1629 O O . GLY A 1 205 ? 38.899 20.902 -20.959 1.00 64.25 205 GLY A O 1
ATOM 1630 N N . GLU A 1 206 ? 37.004 19.823 -21.486 1.00 59.91 206 GLU A N 1
ATOM 1631 C CA . GLU A 1 206 ? 37.204 19.855 -22.937 1.00 59.91 206 GLU A CA 1
ATOM 1632 C C . GLU A 1 206 ? 36.778 21.220 -23.503 1.00 59.91 206 GLU A C 1
ATOM 1634 O O . GLU A 1 206 ? 35.666 21.431 -23.983 1.00 59.91 206 GLU A O 1
ATOM 1639 N N . GLU A 1 207 ? 37.702 22.176 -23.455 1.00 54.62 207 GLU A N 1
ATOM 1640 C CA . GLU A 1 207 ? 37.578 23.466 -24.130 1.00 54.62 207 GLU A CA 1
ATOM 1641 C C . GLU A 1 207 ? 37.241 23.271 -25.635 1.00 54.62 207 GLU A C 1
ATOM 1643 O O . GLU A 1 207 ? 37.912 22.492 -26.326 1.00 54.62 207 GLU A O 1
ATOM 1648 N N . PRO A 1 208 ? 36.272 24.006 -26.223 1.00 52.06 208 PRO A N 1
ATOM 1649 C CA . PRO A 1 208 ? 35.878 23.841 -27.630 1.00 52.06 208 PRO A CA 1
ATOM 1650 C C . PRO A 1 208 ? 36.960 24.263 -28.650 1.00 52.06 208 PRO A C 1
ATOM 1652 O O . PRO A 1 208 ? 36.741 24.175 -29.860 1.00 52.06 208 PRO A O 1
ATOM 1655 N N . SER A 1 209 ? 38.143 24.690 -28.195 1.00 49.34 209 SER A N 1
ATOM 1656 C CA . SER A 1 209 ? 39.231 25.235 -29.017 1.00 49.34 209 SER A CA 1
ATOM 1657 C C . SER A 1 209 ? 40.043 24.179 -29.789 1.00 49.34 209 SER A C 1
ATOM 1659 O O . SER A 1 209 ? 40.826 24.529 -30.673 1.00 49.34 209 SER A O 1
ATOM 1661 N N . LYS A 1 210 ? 39.837 22.875 -29.539 1.00 48.00 210 LYS A N 1
ATOM 1662 C CA . LYS A 1 210 ? 40.530 21.787 -30.260 1.00 48.00 210 LYS A CA 1
ATOM 1663 C C . LYS A 1 210 ? 39.585 20.716 -30.804 1.00 48.00 210 LYS A C 1
ATOM 1665 O O . LYS A 1 210 ? 39.831 19.521 -30.661 1.00 48.00 210 LYS A O 1
ATOM 1670 N N . ARG A 1 211 ? 38.564 21.115 -31.569 1.00 48.69 211 ARG A N 1
ATOM 1671 C CA . ARG A 1 211 ? 37.908 20.205 -32.530 1.00 48.69 211 ARG A CA 1
ATOM 1672 C C . ARG A 1 211 ? 38.864 19.881 -33.691 1.00 48.69 211 ARG A C 1
ATOM 1674 O O . ARG A 1 211 ? 38.696 20.332 -34.822 1.00 48.69 211 ARG A O 1
ATOM 1681 N N . ARG A 1 212 ? 39.894 19.070 -33.435 1.00 50.91 212 ARG A N 1
ATOM 1682 C CA . ARG A 1 212 ? 40.569 18.334 -34.508 1.00 50.91 212 ARG A CA 1
ATOM 1683 C C . ARG A 1 212 ? 39.603 17.247 -34.969 1.00 50.91 212 ARG A C 1
ATOM 1685 O O . ARG A 1 212 ? 39.197 16.411 -34.171 1.00 50.91 212 ARG A O 1
ATOM 1692 N N . ARG A 1 213 ? 39.224 17.278 -36.251 1.00 46.50 213 ARG A N 1
ATOM 1693 C CA . ARG A 1 213 ? 38.494 16.196 -36.929 1.00 46.50 213 ARG A CA 1
ATOM 1694 C C . ARG A 1 213 ? 39.252 14.883 -36.710 1.00 46.50 213 ARG A C 1
ATOM 1696 O O . ARG A 1 213 ? 40.224 14.610 -37.408 1.00 46.50 213 ARG A O 1
ATOM 1703 N N . ALA A 1 214 ? 38.834 14.092 -35.728 1.00 47.78 214 ALA A N 1
ATOM 1704 C CA . ALA A 1 214 ? 39.294 12.724 -35.588 1.00 47.78 214 ALA A CA 1
ATOM 1705 C C . ALA A 1 214 ? 38.526 11.884 -36.614 1.00 47.78 214 ALA A C 1
ATOM 1707 O O . ALA A 1 214 ? 37.301 11.777 -36.565 1.00 47.78 214 ALA A O 1
ATOM 1708 N N . SER A 1 215 ? 39.259 11.368 -37.599 1.00 44.25 215 SER A N 1
ATOM 1709 C CA . SER A 1 215 ? 38.755 10.419 -38.587 1.00 44.25 215 SER A CA 1
ATOM 1710 C C . SER A 1 215 ? 38.227 9.170 -37.880 1.00 44.25 215 SER A C 1
ATOM 1712 O O . SER A 1 215 ? 38.927 8.582 -37.055 1.00 44.25 215 SER A O 1
ATOM 1714 N N . TRP A 1 216 ? 37.020 8.740 -38.249 1.00 42.88 216 TRP A N 1
ATOM 1715 C CA . TRP A 1 216 ? 36.327 7.551 -37.733 1.00 42.88 216 TRP A CA 1
ATOM 1716 C C . TRP A 1 216 ? 37.106 6.232 -37.909 1.00 42.88 216 TRP A C 1
ATOM 1718 O O . TRP A 1 216 ? 36.728 5.209 -37.345 1.00 42.88 216 TRP A O 1
ATOM 1728 N N . SER A 1 217 ? 38.221 6.245 -38.643 1.00 42.75 217 SER A N 1
ATOM 1729 C CA . SER A 1 217 ? 39.068 5.078 -38.886 1.00 42.75 217 SER A CA 1
ATOM 1730 C C . SER A 1 217 ? 39.945 4.645 -37.698 1.00 42.75 217 SER A C 1
ATOM 1732 O O . SER A 1 217 ? 40.468 3.535 -37.734 1.00 42.75 217 SER A O 1
ATOM 1734 N N . SER A 1 218 ? 40.119 5.458 -36.643 1.00 43.22 218 SER A N 1
ATOM 1735 C CA . SER A 1 218 ? 41.027 5.126 -35.520 1.00 43.22 218 SER A CA 1
ATOM 1736 C C . SER A 1 218 ? 40.355 4.549 -34.267 1.00 43.22 218 SER A C 1
ATOM 1738 O O . SER A 1 218 ? 41.046 4.021 -33.398 1.00 43.22 218 SER A O 1
ATOM 1740 N N . LEU A 1 219 ? 39.024 4.617 -34.159 1.00 42.75 219 LEU A N 1
ATOM 1741 C CA . LEU A 1 219 ? 38.282 4.091 -33.001 1.00 42.75 219 LEU A CA 1
ATOM 1742 C C . LEU A 1 219 ? 38.019 2.581 -33.093 1.00 42.75 219 LEU A C 1
ATOM 1744 O O . LEU A 1 219 ? 37.892 1.916 -32.068 1.00 42.75 219 LEU A O 1
ATOM 1748 N N . ILE A 1 220 ? 38.007 2.022 -34.307 1.00 49.03 220 ILE A N 1
ATOM 1749 C CA . ILE A 1 220 ? 37.708 0.601 -34.541 1.00 49.03 220 ILE A CA 1
ATOM 1750 C C . ILE A 1 220 ? 38.926 -0.299 -34.251 1.00 49.03 220 ILE A C 1
ATOM 1752 O O . ILE A 1 220 ? 38.759 -1.471 -33.934 1.00 49.03 220 ILE A O 1
ATOM 1756 N N . SER A 1 221 ? 40.154 0.234 -34.244 1.00 39.50 221 SER A N 1
ATOM 1757 C CA . SER A 1 221 ? 41.360 -0.558 -33.945 1.00 39.50 221 SER A CA 1
ATOM 1758 C C . SER A 1 221 ? 41.659 -0.730 -32.450 1.00 39.50 221 SER A C 1
ATOM 1760 O O . SER A 1 221 ? 42.532 -1.519 -32.099 1.00 39.50 221 SER A O 1
ATOM 1762 N N . ARG A 1 222 ? 40.947 -0.023 -31.557 1.00 42.47 222 ARG A N 1
ATOM 1763 C CA . ARG A 1 222 ? 41.162 -0.100 -30.097 1.00 42.47 222 ARG A CA 1
ATOM 1764 C C . ARG A 1 222 ? 40.168 -0.983 -29.345 1.00 42.47 222 ARG A C 1
ATOM 1766 O O . ARG A 1 222 ? 40.430 -1.312 -28.194 1.00 42.47 222 ARG A O 1
ATOM 1773 N N . PHE A 1 223 ? 39.089 -1.424 -29.988 1.00 40.75 223 PHE A N 1
ATOM 1774 C CA . PHE A 1 223 ? 38.168 -2.422 -29.437 1.00 40.75 223 PHE A CA 1
ATOM 1775 C C . PHE A 1 223 ? 38.396 -3.786 -30.096 1.00 40.75 223 PHE A C 1
ATOM 1777 O O . PHE A 1 223 ? 37.513 -4.362 -30.727 1.00 40.75 223 PHE A O 1
ATOM 1784 N N . GLY A 1 224 ? 39.612 -4.314 -29.935 1.00 35.12 224 GLY A N 1
ATOM 1785 C CA . GLY A 1 224 ? 39.841 -5.748 -30.057 1.00 35.12 224 GLY A CA 1
ATOM 1786 C C . GLY A 1 224 ? 39.110 -6.446 -28.913 1.00 35.12 224 GLY A C 1
ATOM 1787 O O . GLY A 1 224 ? 39.521 -6.342 -27.761 1.00 35.12 224 GLY A O 1
ATOM 1788 N N . LEU A 1 225 ? 37.994 -7.106 -29.227 1.00 40.22 225 LEU A N 1
ATOM 1789 C CA . LEU A 1 225 ? 37.302 -8.005 -28.311 1.00 40.22 225 LEU A CA 1
ATOM 1790 C C . LEU A 1 225 ? 38.245 -9.149 -27.913 1.00 40.22 225 LEU A C 1
ATOM 1792 O O . LEU A 1 225 ? 38.378 -10.125 -28.648 1.00 40.22 225 LEU A O 1
ATOM 1796 N N . GLU A 1 226 ? 38.822 -9.084 -26.716 1.00 32.31 226 GLU A N 1
ATOM 1797 C CA . GLU A 1 226 ? 39.220 -10.295 -26.004 1.00 32.31 226 GLU A CA 1
ATOM 1798 C C . GLU A 1 226 ? 38.023 -10.750 -25.157 1.00 32.31 226 GLU A C 1
ATOM 1800 O O . GLU A 1 226 ? 37.740 -10.229 -24.076 1.00 32.31 226 GLU A O 1
ATOM 1805 N N . ARG A 1 227 ? 37.256 -11.714 -25.682 1.00 40.22 227 ARG A N 1
ATOM 1806 C CA . ARG A 1 227 ? 36.296 -12.480 -24.878 1.00 40.22 227 ARG A CA 1
ATOM 1807 C C . ARG A 1 227 ? 37.086 -13.306 -23.864 1.00 40.22 227 ARG A C 1
ATOM 1809 O O . ARG A 1 227 ? 37.574 -14.380 -24.204 1.00 40.22 227 ARG A O 1
ATOM 1816 N N . ARG A 1 228 ? 37.148 -12.861 -22.609 1.00 31.31 228 ARG A N 1
ATOM 1817 C CA . ARG A 1 228 ? 37.421 -13.755 -21.477 1.00 31.31 228 ARG A CA 1
ATOM 1818 C C . ARG A 1 228 ? 36.112 -14.136 -20.797 1.00 31.31 228 ARG A C 1
ATOM 1820 O O . ARG A 1 228 ? 35.463 -13.327 -20.144 1.00 31.31 228 ARG A O 1
ATOM 1827 N N . SER A 1 229 ? 35.746 -15.396 -21.013 1.00 37.44 229 SER A N 1
ATOM 1828 C CA . SER A 1 229 ? 34.776 -16.157 -20.233 1.00 37.44 229 SER A CA 1
ATOM 1829 C C . SER A 1 229 ? 35.149 -16.092 -18.751 1.00 37.44 229 SER A C 1
ATOM 1831 O O . SER A 1 229 ? 36.255 -16.487 -18.388 1.00 37.44 229 SER A O 1
ATOM 1833 N N . LEU A 1 230 ? 34.242 -15.599 -17.907 1.00 33.12 230 LEU A N 1
ATOM 1834 C CA . LEU A 1 230 ? 34.324 -15.765 -16.459 1.00 33.12 230 LEU A CA 1
ATOM 1835 C C . LEU A 1 230 ? 33.229 -16.736 -16.032 1.00 33.12 230 LEU A C 1
ATOM 1837 O O . LEU A 1 230 ? 32.034 -16.449 -16.092 1.00 33.12 230 LEU A O 1
ATOM 1841 N N . GLU A 1 231 ? 33.695 -17.922 -15.664 1.00 30.53 231 GLU A N 1
ATOM 1842 C CA . GLU A 1 231 ? 32.933 -19.013 -15.084 1.00 30.53 231 GLU A CA 1
ATOM 1843 C C . GLU A 1 231 ? 32.239 -18.581 -13.789 1.00 30.53 231 GLU A C 1
ATOM 1845 O O . GLU A 1 231 ? 32.803 -17.882 -12.943 1.00 30.53 231 GLU A O 1
ATOM 1850 N N . LYS A 1 232 ? 31.007 -19.070 -13.624 1.00 34.06 232 LYS A N 1
ATOM 1851 C CA . LYS A 1 232 ? 30.265 -19.055 -12.366 1.00 34.06 232 LYS A CA 1
ATOM 1852 C C . LYS A 1 232 ? 31.066 -19.790 -11.289 1.00 34.06 232 LYS A C 1
ATOM 1854 O O . LYS A 1 232 ? 31.303 -20.989 -11.412 1.00 34.06 232 LYS A O 1
ATOM 1859 N N . ARG A 1 233 ? 31.370 -19.107 -10.187 1.00 28.16 233 ARG A N 1
ATOM 1860 C CA . ARG A 1 233 ? 31.575 -19.745 -8.883 1.00 28.16 233 ARG A CA 1
ATOM 1861 C C . ARG A 1 233 ? 30.438 -19.322 -7.970 1.00 28.16 233 ARG A C 1
ATOM 1863 O O . ARG A 1 233 ? 30.255 -18.136 -7.713 1.00 28.16 233 ARG A O 1
ATOM 1870 N N . GLY A 1 234 ? 29.644 -20.307 -7.561 1.00 34.12 234 GLY A N 1
ATOM 1871 C CA . GLY A 1 234 ? 28.709 -20.156 -6.460 1.00 34.12 234 GLY A CA 1
ATOM 1872 C C . GLY A 1 234 ? 29.478 -20.033 -5.150 1.00 34.12 234 GLY A C 1
ATOM 1873 O O . GLY A 1 234 ? 30.502 -20.688 -4.969 1.00 34.12 234 GLY A O 1
ATOM 1874 N N . ALA A 1 235 ? 28.960 -19.202 -4.257 1.00 31.20 235 ALA A N 1
ATOM 1875 C CA . ALA A 1 235 ? 29.290 -19.228 -2.846 1.00 31.20 235 ALA A CA 1
ATOM 1876 C C . ALA A 1 235 ? 27.958 -19.265 -2.092 1.00 31.20 235 ALA A C 1
ATOM 1878 O O . ALA A 1 235 ? 27.185 -18.309 -2.110 1.00 31.20 235 ALA A O 1
ATOM 1879 N N . HIS A 1 236 ? 27.675 -20.449 -1.551 1.00 33.78 236 HIS A N 1
ATOM 1880 C CA . HIS A 1 236 ? 26.881 -20.626 -0.346 1.00 33.78 236 HIS A CA 1
ATOM 1881 C C . HIS A 1 236 ? 27.603 -19.880 0.775 1.00 33.78 236 HIS A C 1
ATOM 1883 O O . HIS A 1 236 ? 28.810 -20.059 0.913 1.00 33.78 236 HIS A O 1
ATOM 1889 N N . GLU A 1 237 ? 26.873 -19.125 1.582 1.00 31.05 237 GLU A N 1
ATOM 1890 C CA . GLU A 1 237 ? 27.248 -18.928 2.977 1.00 31.05 237 GLU A CA 1
ATOM 1891 C C . GLU A 1 237 ? 25.960 -18.783 3.784 1.00 31.05 237 GLU A C 1
ATOM 1893 O O . GLU A 1 237 ? 25.177 -17.840 3.636 1.00 31.05 237 GLU A O 1
ATOM 1898 N N . ASP A 1 238 ? 25.710 -19.860 4.521 1.00 32.44 238 ASP A N 1
ATOM 1899 C CA . ASP A 1 238 ? 24.782 -19.968 5.624 1.00 32.44 238 ASP A CA 1
ATOM 1900 C C . ASP A 1 238 ? 25.325 -19.139 6.786 1.00 32.44 238 ASP A C 1
ATOM 1902 O O . ASP A 1 238 ? 26.488 -19.287 7.135 1.00 32.44 238 ASP A O 1
ATOM 1906 N N . ASP A 1 239 ? 24.467 -18.349 7.424 1.00 29.59 239 ASP A N 1
ATOM 1907 C CA . ASP A 1 239 ? 24.639 -18.003 8.832 1.00 29.59 239 ASP A CA 1
ATOM 1908 C C . ASP A 1 239 ? 23.269 -18.084 9.503 1.00 29.59 239 ASP A C 1
ATOM 1910 O O . ASP A 1 239 ? 22.393 -17.224 9.368 1.00 29.59 239 ASP A O 1
ATOM 1914 N N . ALA A 1 240 ? 23.071 -19.216 10.174 1.00 27.98 240 ALA A N 1
ATOM 1915 C CA . ALA A 1 240 ? 21.987 -19.464 11.099 1.00 27.98 240 ALA A CA 1
ATOM 1916 C C . ALA A 1 240 ? 22.510 -19.190 12.511 1.00 27.98 240 ALA A C 1
ATOM 1918 O O . ALA A 1 240 ? 23.243 -20.006 13.064 1.00 27.98 240 ALA A O 1
ATOM 1919 N N . GLU A 1 241 ? 22.093 -18.083 13.123 1.00 29.14 241 GLU A N 1
ATOM 1920 C CA . GLU A 1 241 ? 22.180 -17.937 14.576 1.00 29.14 241 GLU A CA 1
ATOM 1921 C C . GLU A 1 241 ? 20.847 -18.332 15.218 1.00 29.14 241 GLU A C 1
ATOM 1923 O O . GLU A 1 241 ? 19.797 -17.713 15.023 1.00 29.14 241 GLU A O 1
ATOM 1928 N N . GLN A 1 242 ? 20.914 -19.420 15.985 1.00 27.70 242 GLN A N 1
ATOM 1929 C CA . GLN A 1 242 ? 19.882 -19.888 16.899 1.00 27.70 242 GLN A CA 1
ATOM 1930 C C . GLN A 1 242 ? 19.817 -18.960 18.119 1.00 27.70 242 GLN A C 1
ATOM 1932 O O . GLN A 1 242 ? 20.697 -18.977 18.974 1.00 27.70 242 GLN A O 1
ATOM 1937 N N . GLY A 1 243 ? 18.735 -18.189 18.227 1.00 26.89 243 GLY A N 1
ATOM 1938 C CA . GLY A 1 243 ? 18.336 -17.513 19.461 1.00 26.89 243 GLY A CA 1
ATOM 1939 C C . GLY A 1 243 ? 17.296 -18.342 20.214 1.00 26.89 243 GLY A C 1
ATOM 1940 O O . GLY A 1 243 ? 16.214 -18.607 19.694 1.00 26.89 243 GLY A O 1
ATOM 1941 N N . ILE A 1 244 ? 17.653 -18.767 21.423 1.00 29.34 244 ILE A N 1
ATOM 1942 C CA . ILE A 1 244 ? 16.856 -19.569 22.360 1.00 29.34 244 ILE A CA 1
ATOM 1943 C C . ILE A 1 244 ? 15.609 -18.796 22.837 1.00 29.34 244 ILE A C 1
ATOM 1945 O O . ILE A 1 244 ? 15.652 -17.585 23.045 1.00 29.34 244 ILE A O 1
ATOM 1949 N N . TYR A 1 245 ? 14.501 -19.525 22.992 1.00 29.88 245 TYR A N 1
ATOM 1950 C CA . TYR A 1 245 ? 13.178 -19.052 23.412 1.00 29.88 245 TYR A CA 1
ATOM 1951 C C . TYR A 1 245 ? 13.132 -18.557 24.869 1.00 29.88 245 TYR A C 1
ATOM 1953 O O . TYR A 1 245 ? 1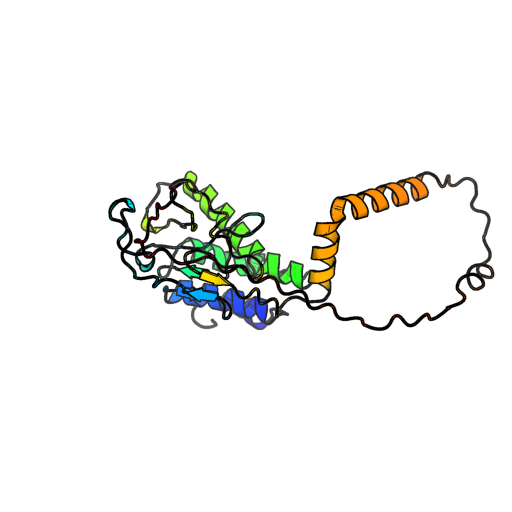3.701 -19.185 25.758 1.00 29.88 245 TYR A O 1
ATOM 1961 N N . ASP A 1 246 ? 12.341 -17.507 25.110 1.00 27.66 246 ASP A N 1
ATOM 1962 C CA . ASP A 1 246 ? 11.725 -17.196 26.407 1.00 27.66 246 ASP A CA 1
ATOM 1963 C C . ASP A 1 246 ? 10.225 -16.944 26.162 1.00 27.66 246 ASP A C 1
ATOM 1965 O O . ASP A 1 246 ? 9.837 -16.031 25.428 1.00 27.66 246 ASP A O 1
ATOM 1969 N N . GLU A 1 247 ? 9.384 -17.823 26.708 1.00 31.97 247 GLU A N 1
ATOM 1970 C CA . GLU A 1 247 ? 7.925 -17.755 26.654 1.00 31.97 247 GLU A CA 1
ATOM 1971 C C . GLU A 1 247 ? 7.408 -16.758 27.695 1.00 31.97 247 GLU A C 1
ATOM 1973 O O . GLU A 1 247 ? 7.027 -17.145 28.799 1.00 31.97 247 GLU A O 1
ATOM 1978 N N . ARG A 1 248 ? 7.351 -15.462 27.367 1.00 33.62 248 ARG A N 1
ATOM 1979 C CA . ARG A 1 248 ? 6.616 -14.485 28.187 1.00 33.62 248 ARG A CA 1
ATOM 1980 C C . ARG A 1 248 ? 5.790 -13.532 27.327 1.00 33.62 248 ARG A C 1
ATOM 1982 O O . ARG A 1 248 ? 6.171 -13.195 26.211 1.00 33.62 248 ARG A O 1
ATOM 1989 N N . GLY A 1 249 ? 4.606 -13.210 27.853 1.00 32.97 249 GLY A N 1
ATOM 1990 C CA . GLY A 1 249 ? 3.446 -12.644 27.164 1.00 32.97 249 GLY A CA 1
ATOM 1991 C C . GLY A 1 249 ? 3.685 -11.400 26.305 1.00 32.97 249 GLY A C 1
ATOM 1992 O O . GLY A 1 249 ? 4.690 -10.704 26.407 1.00 32.97 249 GLY A O 1
ATOM 1993 N N . MET A 1 250 ? 2.725 -11.160 25.411 1.00 39.22 250 MET A N 1
ATOM 1994 C CA . MET A 1 250 ? 2.750 -10.085 24.422 1.00 39.22 250 MET A CA 1
ATOM 1995 C C . MET A 1 250 ? 2.744 -8.701 25.078 1.00 39.22 250 MET A C 1
ATOM 1997 O O . MET A 1 250 ? 1.689 -8.187 25.424 1.00 39.22 250 MET A O 1
ATOM 2001 N N . ASP A 1 251 ? 3.921 -8.094 25.155 1.00 36.81 251 ASP A N 1
ATOM 2002 C CA . ASP A 1 251 ? 4.155 -6.741 25.657 1.00 36.81 251 ASP A CA 1
ATOM 2003 C C . ASP A 1 251 ? 4.186 -5.717 24.495 1.00 36.81 251 ASP A C 1
ATOM 2005 O O . ASP A 1 251 ? 5.193 -5.609 23.790 1.00 36.81 251 ASP A O 1
ATOM 2009 N N . PHE A 1 252 ? 3.108 -4.951 24.264 1.00 43.00 252 PHE A N 1
ATOM 2010 C CA . PHE A 1 252 ? 3.020 -3.951 23.178 1.00 43.00 252 PHE A CA 1
ATOM 2011 C C . PHE A 1 252 ? 2.303 -2.669 23.616 1.00 43.00 252 PHE A C 1
ATOM 2013 O O . PHE A 1 252 ? 1.312 -2.712 24.335 1.00 43.00 252 PHE A O 1
ATOM 2020 N N . ARG A 1 253 ? 2.752 -1.510 23.108 1.00 33.06 253 ARG A N 1
ATOM 2021 C CA . ARG A 1 253 ? 2.092 -0.205 23.275 1.00 33.06 253 ARG A CA 1
ATOM 2022 C C . ARG A 1 253 ? 1.841 0.377 21.888 1.00 33.06 253 ARG A C 1
ATOM 2024 O O . ARG A 1 253 ? 2.744 0.441 21.065 1.00 33.06 253 ARG A O 1
ATOM 2031 N N . LEU A 1 254 ? 0.612 0.799 21.606 1.00 38.72 254 LEU A N 1
ATOM 2032 C CA . LEU A 1 254 ? 0.304 1.489 20.354 1.00 38.72 254 LEU A CA 1
ATOM 2033 C C . LEU A 1 254 ? 0.858 2.915 20.451 1.00 38.72 254 LEU A C 1
ATOM 2035 O O . LEU A 1 254 ? 0.328 3.730 21.210 1.00 38.72 254 LEU A O 1
ATOM 2039 N N . SER A 1 255 ? 1.923 3.210 19.700 1.00 35.69 255 SER A N 1
ATOM 2040 C CA . SER A 1 255 ? 2.487 4.561 19.635 1.00 35.69 255 SER A CA 1
ATOM 2041 C C . SER A 1 255 ? 1.418 5.567 19.212 1.00 35.69 255 SER A C 1
ATOM 2043 O O . SER A 1 255 ? 0.691 5.394 18.229 1.00 35.69 255 SER A O 1
ATOM 2045 N N . SER A 1 256 ? 1.296 6.631 20.002 1.00 34.75 256 SER A N 1
ATOM 2046 C CA . SER A 1 256 ? 0.349 7.713 19.775 1.00 34.75 256 SER A CA 1
ATOM 2047 C C . SER A 1 256 ? 0.903 8.794 18.845 1.00 34.75 256 SER A C 1
ATOM 2049 O O . SER A 1 256 ? 0.174 9.749 18.575 1.00 34.75 256 SER A O 1
ATOM 2051 N N . HIS A 1 257 ? 2.120 8.640 18.317 1.00 34.31 257 HIS A N 1
ATOM 2052 C CA . HIS A 1 257 ? 2.761 9.612 17.434 1.00 34.31 257 HIS A CA 1
ATOM 2053 C C . HIS A 1 257 ? 2.687 9.166 15.974 1.00 34.31 257 HIS A C 1
ATOM 2055 O O . HIS A 1 257 ? 3.513 8.403 15.483 1.00 34.31 257 HIS A O 1
ATOM 2061 N N . ALA A 1 258 ? 1.633 9.648 15.322 1.00 37.12 258 ALA A N 1
ATOM 2062 C CA . ALA A 1 258 ? 1.551 9.941 13.898 1.00 37.12 258 ALA A CA 1
ATOM 2063 C C . ALA A 1 258 ? 0.451 10.988 13.715 1.00 37.12 258 ALA A C 1
ATOM 2065 O O . ALA A 1 258 ? -0.608 10.838 14.389 1.00 37.12 258 ALA A O 1
#

Secondary structure (DSSP, 8-state):
-TTT-TTTHHHHHH-SSHHHHHHHHHHHHHHHH-EEEE-TTEEESS-TTSPPPGGGSSSSGGGSSEEEPBBSSSSB-SSEEEE-TT-HHHHHHHHHHHHH----SSHHHHHHHHTSHHHHHHHHHHHHHHHHTS---GGGPPEE---TTS--GGG-B-SSEE-SSEEE----TT--HHHHHHHHHHHTHHHHHHHHHHHHHHHHHS-GGG-----TTSSTTS--------------------PPP-------------

Sequence (258 aa):
MKSHYPEIYPHYIHYGQNIQRANVLRYALLHHFGGVYLDLDITCRVALDAPLEKETGVPTLTHLPFLTPAAYPAGVNNAFILSRPHHPFLTDLLRNLPSRDLSWPLPYVENMLSTGCGFFGNVWMGFVLRREEKKKKKENRVYVLADRDGGMEGHMLRGRVVTKIFGHGGASSWHGWDADVLVFVGRHYHGVFGMGVVCAGVLVGEEPSKRRRASWSSLISRFGLERRSLEKRGAHEDDAEQGIYDERGMDFRLSSHA